Protein AF-A0A353E5E2-F1 (afdb_monomer_lite)

Foldseek 3Di:
DPQVVVVCLVPDVQSKDKDKDLLQAALLNVCVRCLCVQDDPDPDVDWAKEKEWQAADDDLVVLQSVLVCCVVRSHLAYQYEYQDDCVVSCVVRVVVVVLRYQYFHDNPRDQQLTWMWIDTAFWIKIKGGHNHPHRDSHMIMIMIHIGRGQVVQDDPPPPSRPVLVSCVVSLVRSLVVCVVVVPDRPDPVVVCSVVSNGHNHPPDPPDDPDPDPPPCPDPDD

pLDDT: mean 84.16, std 17.42, range [35.03, 98.25]

Secondary structure (DSSP, 8-state):
---HHHHHHHHSGGGEEEEEE-S---HHHHHHHHGGGT--TTT-TT---EEEEEES---HHHHHHHHHHHHTTS-SEEEEEESS--HHHHHHHSGGGGGGEEEEE-TT--TTT-EEEEE-SS-EEEEES---SS---S-EEEEEEEES-GGGG--SSTT--HHHHHHHHHHHHHHHHHHHTT-----HHHHHHHTT-PSSPPP------------------

Radius of gyration: 17.49 Å; chains: 1; bounding box: 42×51×44 Å

Sequence (221 aa):
MDRKLPKAVGEAPRRTLTFYTHGDVTMEKFFRAIGFLVDDAPNHKKTYTVMVLAMPQILPETAVFLQQCFEREWITHLVLTTSKNAESLMDIHLAEYKDRLLYARSQDVSNVASHMVLYKKDKALILSGPMLEKMSGKTSAYSLQFLPNQANWLNALTWGNPVKNVCFPDVLNQRQQVIKDKREVKDRLLSRFLKASFPPYDDDKEQPLSHGDHHDFGQMG

Structure (mmCIF, N/CA/C/O backbone):
data_AF-A0A353E5E2-F1
#
_entry.id   AF-A0A353E5E2-F1
#
loop_
_atom_site.group_PDB
_atom_site.id
_atom_site.type_symbol
_atom_site.label_atom_id
_atom_site.label_alt_id
_atom_site.label_comp_id
_atom_site.label_asym_id
_atom_site.label_entity_id
_atom_site.label_seq_id
_atom_site.pdbx_PDB_ins_code
_atom_site.Cartn_x
_atom_site.Cartn_y
_atom_site.Cartn_z
_atom_site.occupancy
_atom_site.B_iso_or_equiv
_atom_site.auth_seq_id
_atom_site.auth_comp_id
_atom_site.auth_asym_id
_atom_site.auth_atom_id
_atom_site.pdbx_PDB_model_num
ATOM 1 N N . MET A 1 1 ? 5.784 12.892 -15.694 1.00 52.53 1 MET A N 1
ATOM 2 C CA . MET A 1 1 ? 6.299 11.769 -14.880 1.00 52.53 1 MET A CA 1
ATOM 3 C C . MET A 1 1 ? 7.599 11.283 -15.481 1.00 52.53 1 MET A C 1
ATOM 5 O O . MET A 1 1 ? 7.645 11.101 -16.694 1.00 52.53 1 MET A O 1
ATOM 9 N N . ASP A 1 2 ? 8.627 11.093 -14.656 1.00 64.06 2 ASP A N 1
ATOM 10 C CA . ASP A 1 2 ? 9.854 10.415 -15.073 1.00 64.06 2 ASP A CA 1
ATOM 11 C C . ASP A 1 2 ? 9.524 8.950 -15.410 1.00 64.06 2 ASP A C 1
ATOM 13 O O . ASP A 1 2 ? 9.019 8.208 -14.569 1.00 64.06 2 ASP A O 1
ATOM 17 N N . ARG A 1 3 ? 9.743 8.551 -16.667 1.00 75.50 3 ARG A N 1
ATOM 18 C CA . ARG A 1 3 ? 9.436 7.199 -17.163 1.00 75.50 3 ARG A CA 1
ATOM 19 C C . ARG A 1 3 ? 10.597 6.219 -16.980 1.00 75.50 3 ARG A C 1
ATOM 21 O O . ARG A 1 3 ? 10.454 5.057 -17.357 1.00 75.50 3 ARG A O 1
ATOM 28 N N . LYS A 1 4 ? 11.730 6.652 -16.413 1.00 84.81 4 LYS A N 1
ATOM 29 C CA . LYS A 1 4 ? 12.927 5.811 -16.255 1.00 84.81 4 LYS A CA 1
ATOM 30 C C . LYS A 1 4 ? 12.672 4.592 -15.375 1.00 84.81 4 LYS A C 1
ATOM 32 O O . LYS A 1 4 ? 13.024 3.494 -15.784 1.00 84.81 4 LYS A O 1
ATOM 37 N N . LEU A 1 5 ? 12.032 4.763 -14.215 1.00 84.50 5 LEU A N 1
ATOM 38 C CA . LEU A 1 5 ? 11.785 3.651 -13.289 1.00 84.50 5 LEU A CA 1
ATOM 39 C C . LEU A 1 5 ? 10.805 2.610 -13.872 1.00 84.50 5 LEU A C 1
ATOM 41 O O . LEU A 1 5 ? 11.174 1.439 -13.917 1.00 84.50 5 LEU A O 1
ATOM 45 N N . PRO A 1 6 ? 9.628 2.988 -14.414 1.00 83.88 6 PRO A N 1
ATOM 46 C CA . PRO A 1 6 ? 8.753 2.041 -15.112 1.00 83.88 6 PRO A CA 1
ATOM 47 C C . PRO A 1 6 ? 9.436 1.305 -16.261 1.00 83.88 6 PRO A C 1
ATOM 49 O O . PRO A 1 6 ? 9.268 0.096 -16.410 1.00 83.88 6 PRO A O 1
ATOM 52 N N . LYS A 1 7 ? 10.231 2.028 -17.060 1.00 86.88 7 LYS A N 1
ATOM 53 C CA . LYS A 1 7 ? 10.982 1.440 -18.169 1.00 86.88 7 LYS A CA 1
ATOM 54 C C . LYS A 1 7 ? 12.011 0.428 -17.661 1.00 86.88 7 LYS A C 1
ATOM 56 O O . LYS A 1 7 ? 12.026 -0.698 -18.144 1.00 86.88 7 LYS A O 1
ATOM 61 N N . ALA A 1 8 ? 12.790 0.787 -16.641 1.00 86.50 8 ALA A N 1
ATOM 62 C CA . ALA A 1 8 ? 13.792 -0.090 -16.041 1.00 86.50 8 ALA A CA 1
ATOM 63 C C . ALA A 1 8 ? 13.172 -1.372 -15.465 1.00 86.50 8 ALA A C 1
ATOM 65 O O . ALA A 1 8 ? 13.690 -2.457 -15.697 1.00 86.50 8 ALA A O 1
ATOM 66 N N . VAL A 1 9 ? 12.031 -1.275 -14.776 1.00 85.75 9 VAL A N 1
ATOM 67 C CA . VAL A 1 9 ? 11.291 -2.452 -14.276 1.00 85.75 9 VAL A CA 1
ATOM 68 C C . VAL A 1 9 ? 10.772 -3.306 -15.428 1.00 85.75 9 VAL A C 1
ATOM 70 O O . VAL A 1 9 ? 10.792 -4.535 -15.361 1.00 85.75 9 VAL A O 1
ATOM 73 N N . GLY A 1 10 ? 10.309 -2.659 -16.499 1.00 82.50 10 GLY A N 1
ATOM 74 C CA . GLY A 1 10 ? 9.845 -3.337 -17.698 1.00 82.50 10 GLY A CA 1
ATOM 75 C C . GLY A 1 10 ? 10.951 -4.109 -18.426 1.00 82.50 10 GLY A C 1
ATOM 76 O O . GLY A 1 10 ? 10.707 -5.188 -18.957 1.00 82.50 10 GLY A O 1
ATOM 77 N N . GLU A 1 11 ? 12.165 -3.578 -18.432 1.00 87.00 11 GLU A N 1
ATOM 78 C CA . GLU A 1 11 ? 13.322 -4.172 -19.109 1.00 87.00 11 GLU A CA 1
ATOM 79 C C . GLU A 1 11 ? 14.103 -5.142 -18.207 1.00 87.00 11 GLU A C 1
ATOM 81 O O . GLU A 1 11 ? 14.883 -5.955 -18.702 1.00 87.00 11 GLU A O 1
ATOM 86 N N . ALA A 1 12 ? 13.878 -5.100 -16.891 1.00 85.94 12 ALA A N 1
ATOM 87 C CA . ALA A 1 12 ? 14.590 -5.936 -15.937 1.00 85.94 12 ALA A CA 1
ATOM 88 C C . ALA A 1 12 ? 14.280 -7.438 -16.122 1.00 85.94 12 ALA A C 1
ATOM 90 O O . ALA A 1 12 ? 13.112 -7.828 -16.284 1.00 85.94 12 ALA A O 1
ATOM 91 N N . PRO A 1 13 ? 15.296 -8.318 -16.015 1.00 81.44 13 PRO A N 1
ATOM 92 C CA . PRO A 1 13 ? 15.088 -9.760 -15.973 1.00 81.44 13 PRO A CA 1
ATOM 93 C C . PRO A 1 13 ? 14.081 -10.141 -14.887 1.00 81.44 13 PRO A C 1
ATOM 95 O O . PRO A 1 13 ? 14.141 -9.648 -13.762 1.00 81.44 13 PRO A O 1
ATOM 98 N N . ARG A 1 14 ? 13.131 -11.019 -15.230 1.00 81.06 14 ARG A N 1
ATOM 99 C CA . ARG A 1 14 ? 12.033 -11.443 -14.336 1.00 81.06 14 ARG A CA 1
ATOM 100 C C . ARG A 1 14 ? 11.166 -10.291 -13.795 1.00 81.06 14 ARG A C 1
ATOM 102 O O . ARG A 1 14 ? 10.381 -10.529 -12.884 1.00 81.06 14 ARG A O 1
ATOM 109 N N . ARG A 1 15 ? 11.269 -9.082 -14.369 1.00 87.31 15 ARG A N 1
ATOM 110 C CA . ARG A 1 15 ? 10.573 -7.862 -13.919 1.00 87.31 15 ARG A CA 1
ATOM 111 C C . ARG A 1 15 ? 10.874 -7.504 -12.455 1.00 87.31 15 ARG A C 1
ATOM 113 O O . ARG A 1 15 ? 10.026 -6.941 -11.762 1.00 87.31 15 ARG A O 1
ATOM 120 N N . THR A 1 16 ? 12.088 -7.823 -12.001 1.00 89.94 16 THR A N 1
ATOM 121 C CA . THR A 1 16 ? 12.590 -7.502 -10.660 1.00 89.94 16 THR A CA 1
ATOM 122 C C . THR A 1 16 ? 13.789 -6.569 -10.766 1.00 89.94 16 THR A C 1
ATOM 124 O O . THR A 1 16 ? 14.746 -6.863 -11.476 1.00 89.94 16 THR A O 1
ATOM 127 N N . LEU A 1 17 ? 13.758 -5.461 -10.032 1.00 93.81 17 LEU A N 1
ATOM 128 C CA . LEU A 1 17 ? 14.786 -4.431 -10.032 1.00 93.81 17 LEU A CA 1
ATOM 129 C C . LEU A 1 17 ? 15.190 -4.097 -8.594 1.00 93.81 17 LEU A C 1
ATOM 131 O O . LEU A 1 17 ? 14.358 -3.670 -7.797 1.00 93.81 17 LEU A O 1
ATOM 135 N N . THR A 1 18 ? 16.477 -4.220 -8.285 1.00 93.94 18 THR A N 1
ATOM 136 C CA . THR A 1 18 ? 17.067 -3.649 -7.067 1.00 93.94 18 THR A CA 1
ATOM 137 C C . THR A 1 18 ? 17.821 -2.385 -7.446 1.00 93.94 18 THR A C 1
ATOM 139 O O . THR A 1 18 ? 18.611 -2.396 -8.390 1.00 93.94 18 THR A O 1
ATOM 142 N N . PHE A 1 19 ? 17.568 -1.290 -6.739 1.00 92.94 19 PHE A N 1
ATOM 143 C CA . PHE A 1 19 ? 18.161 0.008 -7.042 1.00 92.94 19 PHE A CA 1
ATOM 144 C C . PHE A 1 19 ? 18.354 0.841 -5.776 1.00 92.94 19 PHE A C 1
ATOM 146 O O . PHE A 1 19 ? 17.789 0.556 -4.720 1.00 92.94 19 PHE A O 1
ATOM 153 N N . TYR A 1 20 ? 19.165 1.887 -5.899 1.00 93.19 20 TYR A N 1
ATOM 154 C CA . TYR A 1 20 ? 19.471 2.812 -4.817 1.00 93.19 20 TYR A CA 1
ATOM 155 C C . TYR A 1 20 ? 18.998 4.212 -5.188 1.00 93.19 20 TYR A C 1
ATOM 157 O O . TYR A 1 20 ? 19.081 4.616 -6.348 1.00 93.19 20 TYR A O 1
ATOM 165 N N . THR A 1 21 ? 18.524 4.958 -4.197 1.00 90.56 21 THR A N 1
ATOM 166 C CA . THR A 1 21 ? 18.250 6.395 -4.321 1.00 90.56 21 THR A CA 1
ATOM 167 C C . THR A 1 21 ? 19.037 7.151 -3.263 1.00 90.56 21 THR A C 1
ATOM 169 O O . THR A 1 21 ? 19.457 6.560 -2.265 1.00 90.56 21 THR A O 1
ATOM 172 N N . HIS A 1 22 ? 19.204 8.462 -3.425 1.00 89.19 22 HIS A N 1
ATOM 173 C CA . HIS A 1 22 ? 19.836 9.312 -2.411 1.00 89.19 22 HIS A CA 1
ATOM 174 C C . HIS A 1 22 ? 18.838 9.743 -1.321 1.00 89.19 22 HIS A C 1
ATOM 176 O O . HIS A 1 22 ? 18.991 10.794 -0.704 1.00 89.19 22 HIS A O 1
ATOM 182 N N . GLY A 1 23 ? 17.785 8.949 -1.089 1.00 82.12 23 GLY A N 1
ATOM 183 C CA . GLY A 1 23 ? 16.733 9.282 -0.129 1.00 82.12 23 GLY A CA 1
ATOM 184 C C . GLY A 1 23 ? 15.888 10.480 -0.569 1.00 82.12 23 GLY A C 1
ATOM 185 O O . GLY A 1 23 ? 15.309 11.162 0.267 1.00 82.12 23 GLY A O 1
ATOM 186 N N . ASP A 1 24 ? 15.846 10.757 -1.869 1.00 83.12 24 ASP A N 1
ATOM 187 C CA . ASP A 1 24 ? 15.179 11.885 -2.534 1.00 83.12 24 ASP A CA 1
ATOM 188 C C . ASP A 1 24 ? 13.791 11.524 -3.111 1.00 83.12 24 ASP A C 1
ATOM 190 O O . ASP A 1 24 ? 13.064 12.367 -3.666 1.00 83.12 24 ASP A O 1
ATOM 194 N N . VAL A 1 25 ? 13.402 10.258 -2.948 1.00 86.88 25 VAL A N 1
ATOM 195 C CA . VAL A 1 25 ? 12.133 9.696 -3.412 1.00 86.88 25 VAL A CA 1
ATOM 196 C C . VAL A 1 25 ? 11.263 9.342 -2.211 1.00 86.88 25 VAL A C 1
ATOM 198 O O . VAL A 1 25 ? 11.673 8.579 -1.341 1.00 86.88 25 VAL A O 1
ATOM 201 N N . THR A 1 26 ? 10.066 9.923 -2.169 1.00 92.19 26 THR A N 1
ATOM 202 C CA . THR A 1 26 ? 9.048 9.656 -1.149 1.00 92.19 26 THR A CA 1
ATOM 203 C C . THR A 1 26 ? 8.133 8.510 -1.583 1.00 92.19 26 THR A C 1
ATOM 205 O O . THR A 1 26 ? 8.080 8.169 -2.769 1.00 92.19 26 THR A O 1
ATOM 208 N N . MET A 1 27 ? 7.368 7.952 -0.644 1.00 94.19 27 MET A N 1
ATOM 209 C CA . MET A 1 27 ? 6.335 6.946 -0.916 1.00 94.19 27 MET A CA 1
ATOM 210 C C . MET A 1 27 ? 5.371 7.424 -2.012 1.00 94.19 27 MET A C 1
ATOM 212 O O . MET A 1 27 ? 5.167 6.723 -3.001 1.00 94.19 27 MET A O 1
ATOM 216 N N . GLU A 1 28 ? 4.878 8.662 -1.909 1.00 94.56 28 GLU A N 1
ATOM 217 C CA . GLU A 1 28 ? 4.014 9.267 -2.929 1.00 94.56 28 GLU A CA 1
ATOM 218 C C . GLU A 1 28 ? 4.686 9.301 -4.310 1.00 94.56 28 GLU A C 1
ATOM 220 O O . GLU A 1 28 ? 4.074 8.925 -5.312 1.00 94.56 28 GLU A O 1
ATOM 225 N N . LYS A 1 29 ? 5.951 9.738 -4.392 1.00 92.62 29 LYS A N 1
ATOM 226 C CA . LYS A 1 29 ? 6.674 9.781 -5.671 1.00 92.62 29 LYS A CA 1
ATOM 227 C C . LYS A 1 29 ? 6.812 8.389 -6.279 1.00 92.62 29 LYS A C 1
ATOM 229 O O . LYS A 1 29 ? 6.662 8.260 -7.494 1.00 92.62 29 LYS A O 1
ATOM 234 N N . PHE A 1 30 ? 7.067 7.366 -5.462 1.00 93.25 30 PHE A N 1
ATOM 235 C CA . PHE A 1 30 ? 7.086 5.985 -5.934 1.00 93.25 30 PHE A CA 1
ATOM 236 C C . PHE A 1 30 ? 5.726 5.561 -6.463 1.00 93.25 30 PHE A C 1
ATOM 238 O O . PHE A 1 30 ? 5.656 5.136 -7.613 1.00 93.25 30 PHE A O 1
ATOM 245 N N . PHE A 1 31 ? 4.656 5.739 -5.685 1.00 94.12 31 PHE A N 1
ATOM 246 C CA . PHE A 1 31 ? 3.302 5.402 -6.124 1.00 94.12 31 PHE A CA 1
ATOM 247 C C . PHE A 1 31 ? 2.973 6.078 -7.453 1.00 94.12 31 PHE A C 1
ATOM 249 O O . PHE A 1 31 ? 2.562 5.422 -8.403 1.00 94.12 31 PHE A O 1
ATOM 256 N N . ARG A 1 32 ? 3.222 7.383 -7.569 1.00 92.12 32 ARG A N 1
ATOM 257 C CA . ARG A 1 32 ? 3.001 8.126 -8.814 1.00 92.12 32 ARG A CA 1
ATOM 258 C C . ARG A 1 32 ? 3.836 7.559 -9.963 1.00 92.12 32 ARG A C 1
ATOM 260 O O . ARG A 1 32 ? 3.337 7.448 -11.074 1.00 92.12 32 ARG A O 1
ATOM 267 N N . ALA A 1 33 ? 5.086 7.181 -9.715 1.00 90.88 33 ALA A N 1
ATOM 268 C CA . ALA A 1 33 ? 5.955 6.645 -10.752 1.00 90.88 33 ALA A CA 1
ATOM 269 C C . ALA A 1 33 ? 5.528 5.259 -11.250 1.00 90.88 33 ALA A C 1
ATOM 271 O O . ALA A 1 33 ? 5.719 5.001 -12.429 1.00 90.88 33 ALA A O 1
ATOM 272 N N . ILE A 1 34 ? 4.991 4.375 -10.400 1.00 89.06 34 ILE A N 1
ATOM 273 C CA . ILE A 1 34 ? 4.806 2.950 -10.752 1.00 89.06 34 ILE A CA 1
ATOM 274 C C . ILE A 1 34 ? 3.386 2.410 -10.561 1.00 89.06 34 ILE A C 1
ATOM 276 O O . ILE A 1 34 ? 3.092 1.321 -11.044 1.00 89.06 34 ILE A O 1
ATOM 280 N N . GLY A 1 35 ? 2.493 3.142 -9.896 1.00 87.00 35 GLY A N 1
ATOM 281 C CA . GLY A 1 35 ? 1.139 2.686 -9.570 1.00 87.00 35 GLY A CA 1
ATOM 282 C C . GLY A 1 35 ? 0.316 2.341 -10.809 1.00 87.00 35 GLY A C 1
ATOM 283 O O . GLY A 1 35 ? -0.376 1.326 -10.830 1.00 87.00 35 GLY A O 1
ATOM 284 N N . PHE A 1 36 ? 0.502 3.098 -11.894 1.00 86.88 36 PHE A N 1
ATOM 285 C CA . PHE A 1 36 ? -0.171 2.847 -13.170 1.00 86.88 36 PHE A CA 1
ATOM 286 C C . PHE A 1 36 ? 0.221 1.512 -13.829 1.00 86.88 36 PHE A C 1
ATOM 288 O O . PHE A 1 36 ? -0.456 1.079 -14.750 1.00 86.88 36 PHE A O 1
ATOM 295 N N . LEU A 1 37 ? 1.302 0.846 -13.396 1.00 86.62 37 LEU A N 1
ATOM 296 C CA . LEU A 1 37 ? 1.674 -0.475 -13.923 1.00 86.62 37 LEU A CA 1
ATOM 297 C C . LEU A 1 37 ? 0.691 -1.573 -13.491 1.00 86.62 37 LEU A C 1
ATOM 299 O O . LEU A 1 37 ? 0.614 -2.618 -14.138 1.00 86.62 37 LEU A O 1
ATOM 303 N N . VAL A 1 38 ? -0.035 -1.349 -12.392 1.00 85.31 38 VAL A N 1
ATOM 304 C CA . VAL A 1 38 ? -1.083 -2.254 -11.895 1.00 85.31 38 VAL A CA 1
ATOM 305 C C . VAL A 1 38 ? -2.466 -1.825 -12.397 1.00 85.31 38 VAL A C 1
ATOM 307 O O . VAL A 1 38 ? -3.383 -2.646 -12.430 1.00 85.31 38 VAL A O 1
ATOM 310 N N . ASP A 1 39 ? -2.609 -0.581 -12.849 1.00 76.94 39 ASP A N 1
ATOM 311 C CA . ASP A 1 39 ? -3.844 -0.053 -13.418 1.00 76.94 39 ASP A CA 1
ATOM 312 C C . ASP A 1 39 ? -4.031 -0.514 -14.874 1.00 76.94 39 ASP A C 1
ATOM 314 O O . ASP A 1 39 ? -3.128 -0.400 -15.704 1.00 76.94 39 ASP A O 1
ATOM 318 N N . ASP A 1 40 ? -5.218 -1.035 -15.182 1.00 64.94 40 ASP A N 1
ATOM 319 C CA . ASP A 1 40 ? -5.635 -1.285 -16.560 1.00 64.94 40 ASP A CA 1
ATOM 320 C C . ASP A 1 40 ? -6.686 -0.231 -16.905 1.00 64.94 40 ASP A C 1
ATOM 322 O O . ASP A 1 40 ? -7.864 -0.384 -16.583 1.00 64.94 40 ASP A O 1
ATOM 326 N N . ALA A 1 41 ? -6.277 0.845 -17.573 1.00 50.38 41 ALA A N 1
ATOM 327 C CA . ALA A 1 41 ? -7.216 1.831 -18.096 1.00 50.38 41 ALA A CA 1
ATOM 328 C C . ALA A 1 41 ? -8.340 1.165 -18.941 1.00 50.38 41 ALA A C 1
ATOM 330 O O . ALA A 1 41 ? -8.170 0.092 -19.528 1.00 50.38 41 ALA A O 1
ATOM 331 N N . PRO A 1 42 ? -9.451 1.875 -19.177 1.00 42.16 42 PRO A N 1
ATOM 332 C CA . PRO A 1 42 ? -10.771 1.738 -18.551 1.00 42.16 42 PRO A CA 1
ATOM 333 C C . PRO A 1 42 ? -11.615 0.516 -19.001 1.00 42.16 42 PRO A C 1
ATOM 335 O O . PRO A 1 42 ? -12.839 0.520 -18.854 1.00 42.16 42 PRO A O 1
ATOM 338 N N . ASN A 1 43 ? -11.014 -0.533 -19.575 1.00 44.31 43 ASN A N 1
ATOM 339 C CA . ASN A 1 43 ? -11.771 -1.649 -20.168 1.00 44.31 43 ASN A CA 1
ATOM 340 C C . ASN A 1 43 ? -12.252 -2.721 -19.173 1.00 44.31 43 ASN A C 1
ATOM 342 O O . ASN A 1 43 ? -13.042 -3.588 -19.550 1.00 44.31 43 ASN A O 1
ATOM 346 N N . HIS A 1 44 ? -11.877 -2.635 -17.896 1.00 46.47 44 HIS A N 1
ATOM 347 C CA . HIS A 1 44 ? -12.435 -3.485 -16.845 1.00 46.47 44 HIS A CA 1
ATOM 348 C C . HIS A 1 44 ? -13.113 -2.633 -15.772 1.00 46.47 44 HIS A C 1
ATOM 350 O O . HIS A 1 44 ? -12.529 -2.298 -14.752 1.00 46.47 44 HIS A O 1
ATOM 356 N N . LYS A 1 45 ? -14.402 -2.333 -15.972 1.00 44.66 45 LYS A N 1
ATOM 357 C CA . LYS A 1 45 ? -15.281 -1.593 -15.038 1.00 44.66 45 LYS A CA 1
ATOM 358 C C . LYS A 1 45 ? -15.435 -2.200 -13.621 1.00 44.66 45 LYS A C 1
ATOM 360 O O . LYS A 1 45 ? -16.335 -1.796 -12.895 1.00 44.66 45 LYS A O 1
ATOM 365 N N . LYS A 1 46 ? -14.629 -3.190 -13.218 1.00 54.12 46 LYS A N 1
ATOM 366 C CA . LYS A 1 46 ? -14.729 -3.891 -11.922 1.00 54.12 46 LYS A CA 1
ATOM 367 C C . LYS A 1 46 ? -13.387 -4.437 -11.410 1.00 54.12 46 LYS A C 1
ATOM 369 O O . LYS A 1 46 ? -13.355 -5.507 -10.805 1.00 54.12 46 LYS A O 1
ATOM 374 N N . THR A 1 47 ? -12.266 -3.772 -11.667 1.00 67.44 47 THR A N 1
ATOM 375 C CA . THR A 1 47 ? -10.985 -4.181 -11.067 1.00 67.44 47 THR A CA 1
ATOM 376 C C . THR A 1 47 ? -10.740 -3.416 -9.777 1.00 67.44 47 THR A C 1
ATOM 378 O O . THR A 1 47 ? -10.587 -2.202 -9.784 1.00 67.44 47 THR A O 1
ATOM 381 N N . TYR A 1 48 ? -10.724 -4.139 -8.659 1.00 79.50 48 TYR A N 1
ATOM 382 C CA . TYR A 1 48 ? -10.262 -3.609 -7.383 1.00 79.50 48 TYR A CA 1
ATOM 383 C C . TYR A 1 48 ? -8.732 -3.552 -7.383 1.00 79.50 48 TYR A C 1
ATOM 385 O O . TYR A 1 48 ? -8.066 -4.467 -7.871 1.00 79.50 48 TYR A O 1
ATOM 393 N N . THR A 1 49 ? -8.194 -2.504 -6.774 1.00 91.31 49 THR A N 1
ATOM 394 C CA . THR A 1 49 ? -6.770 -2.384 -6.454 1.00 91.31 49 THR A CA 1
ATOM 395 C C . THR A 1 49 ? -6.650 -2.235 -4.947 1.00 91.31 49 THR A C 1
ATOM 397 O O . THR A 1 49 ? -7.219 -1.302 -4.371 1.00 91.31 49 THR A O 1
ATOM 400 N N . VAL A 1 50 ? -5.961 -3.171 -4.298 1.00 95.12 50 VAL A N 1
ATOM 401 C CA . VAL A 1 50 ? -5.653 -3.098 -2.867 1.00 95.12 50 VAL A CA 1
ATOM 402 C C . VAL A 1 50 ? -4.237 -2.573 -2.706 1.00 95.12 50 VAL A C 1
ATOM 404 O O . VAL A 1 50 ? -3.304 -3.097 -3.317 1.00 95.12 50 VAL A O 1
ATOM 407 N N . MET A 1 51 ? -4.086 -1.560 -1.862 1.00 97.50 51 MET A N 1
ATOM 408 C CA . MET A 1 51 ? -2.793 -1.067 -1.418 1.00 97.50 51 MET A CA 1
ATOM 409 C C . MET A 1 51 ? -2.516 -1.567 -0.005 1.00 97.50 51 MET A C 1
ATOM 411 O O . MET A 1 51 ? -3.318 -1.356 0.898 1.00 97.50 51 MET A O 1
ATOM 415 N N . VAL A 1 52 ? -1.375 -2.219 0.185 1.00 98.00 52 VAL A N 1
ATOM 416 C CA . VAL A 1 52 ? -0.820 -2.552 1.499 1.00 98.00 52 VAL A CA 1
ATOM 417 C C . VAL A 1 52 ? 0.393 -1.668 1.702 1.00 98.00 52 VAL A C 1
ATOM 419 O O . VAL A 1 52 ? 1.311 -1.679 0.881 1.00 98.00 52 VAL A O 1
ATOM 422 N N . LEU A 1 53 ? 0.379 -0.871 2.759 1.00 97.81 53 LEU A N 1
ATOM 423 C CA . LEU A 1 53 ? 1.425 0.089 3.063 1.00 97.81 53 LEU A CA 1
ATOM 424 C C . LEU A 1 53 ? 1.898 -0.111 4.500 1.00 97.81 53 LEU A C 1
ATOM 426 O O . LEU A 1 53 ? 1.143 0.094 5.449 1.00 97.81 53 LEU A O 1
ATOM 430 N N . ALA A 1 54 ? 3.174 -0.453 4.644 1.00 97.31 54 ALA A N 1
ATOM 431 C CA . ALA A 1 54 ? 3.876 -0.454 5.916 1.00 97.31 54 ALA A CA 1
ATOM 432 C C . ALA A 1 54 ? 4.892 0.689 5.911 1.00 97.31 54 ALA A C 1
ATOM 434 O O . ALA A 1 54 ? 5.833 0.690 5.110 1.00 97.31 54 ALA A O 1
ATOM 435 N N . MET A 1 55 ? 4.709 1.672 6.793 1.00 95.19 55 MET A N 1
ATOM 436 C CA . MET A 1 55 ? 5.627 2.809 6.913 1.00 95.19 55 MET A CA 1
ATOM 437 C C . MET A 1 55 ? 5.751 3.299 8.360 1.00 95.19 55 MET A C 1
ATOM 439 O O . MET A 1 55 ? 4.791 3.209 9.121 1.00 95.19 55 MET A O 1
ATOM 443 N N . PRO A 1 56 ? 6.898 3.848 8.798 1.00 92.50 56 PRO A N 1
ATOM 444 C CA . PRO A 1 56 ? 7.102 4.154 10.215 1.00 92.50 56 PRO A CA 1
ATOM 445 C C . PRO A 1 56 ? 6.161 5.246 10.738 1.00 92.50 56 PRO A C 1
ATOM 447 O O . PRO A 1 56 ? 5.705 5.186 11.883 1.00 92.50 56 PRO A O 1
ATOM 450 N N . GLN A 1 57 ? 5.871 6.243 9.905 1.00 91.31 57 GLN A N 1
ATOM 451 C CA . GLN A 1 57 ? 5.103 7.426 10.267 1.00 91.31 57 GLN A CA 1
ATOM 452 C C . GLN A 1 57 ? 4.334 7.947 9.055 1.00 91.31 57 GLN A C 1
ATOM 454 O O . GLN A 1 57 ? 4.835 7.859 7.942 1.00 91.31 57 GLN A O 1
ATOM 459 N N . ILE A 1 58 ? 3.155 8.510 9.314 1.00 93.69 58 ILE A N 1
ATOM 460 C CA . ILE A 1 58 ? 2.371 9.317 8.379 1.00 93.69 58 ILE A CA 1
ATOM 461 C C . ILE A 1 58 ? 2.268 10.729 8.958 1.00 93.69 58 ILE A C 1
ATOM 463 O O . ILE A 1 58 ? 1.984 10.889 10.148 1.00 93.69 58 ILE A O 1
ATOM 467 N N . LEU A 1 59 ? 2.479 11.739 8.125 1.00 94.25 59 LEU A N 1
ATOM 468 C CA . LEU A 1 59 ? 2.153 13.145 8.341 1.00 94.25 59 LEU A CA 1
ATOM 469 C C . LEU A 1 59 ? 0.959 13.525 7.436 1.00 94.25 59 LEU A C 1
ATOM 471 O O . LEU A 1 59 ? 0.526 12.732 6.586 1.00 94.25 59 LEU A O 1
ATOM 475 N N . PRO A 1 60 ? 0.371 14.720 7.635 1.00 95.19 60 PRO A N 1
ATOM 476 C CA . PRO A 1 60 ? -0.824 15.141 6.911 1.00 95.19 60 PRO A CA 1
ATOM 477 C C . PRO A 1 60 ? -0.690 15.072 5.389 1.00 95.19 60 PRO A C 1
ATOM 479 O O . PRO A 1 60 ? -1.647 14.705 4.715 1.00 95.19 60 PRO A O 1
ATOM 482 N N . GLU A 1 61 ? 0.487 15.362 4.831 1.00 94.44 61 GLU A N 1
ATOM 483 C CA . GLU A 1 61 ? 0.711 15.335 3.384 1.00 94.44 61 GLU A CA 1
ATOM 484 C C . GLU A 1 61 ? 0.489 13.933 2.802 1.00 94.44 61 GLU A C 1
ATOM 486 O O . GLU A 1 61 ? -0.207 13.778 1.796 1.00 94.44 61 GLU A O 1
ATOM 491 N N . THR A 1 62 ? 1.008 12.900 3.473 1.00 95.25 62 THR A N 1
ATOM 492 C CA . THR A 1 62 ? 0.780 11.509 3.066 1.00 95.25 62 THR A CA 1
ATOM 493 C C . THR A 1 62 ? -0.682 11.106 3.249 1.00 95.25 62 THR A C 1
ATOM 495 O O . THR A 1 62 ? -1.232 10.418 2.392 1.00 95.25 62 THR A O 1
ATOM 498 N N . ALA A 1 63 ? -1.341 11.546 4.325 1.00 96.19 63 ALA A N 1
ATOM 499 C CA . ALA A 1 63 ? -2.758 11.250 4.552 1.00 96.19 63 ALA A CA 1
ATOM 500 C C . ALA A 1 63 ? -3.658 11.858 3.457 1.00 96.19 63 ALA A C 1
ATOM 502 O O . ALA A 1 63 ? -4.506 11.158 2.904 1.00 96.19 63 ALA A O 1
ATOM 503 N N . VAL A 1 64 ? -3.408 13.114 3.070 1.00 96.81 64 VAL A N 1
ATOM 504 C CA . VAL A 1 64 ? -4.082 13.782 1.941 1.00 96.81 64 VAL A CA 1
ATOM 505 C C . VAL A 1 64 ? -3.813 13.048 0.630 1.00 96.81 64 VAL A C 1
ATOM 507 O O . VAL A 1 64 ? -4.716 12.867 -0.184 1.00 96.81 64 VAL A O 1
ATOM 510 N N . PHE A 1 65 ? -2.583 12.588 0.404 1.00 96.94 65 PHE A N 1
ATOM 511 C CA . PHE A 1 65 ? -2.272 11.808 -0.789 1.00 96.94 65 PHE A CA 1
ATOM 512 C C . PHE A 1 65 ? -3.035 10.472 -0.833 1.00 96.94 65 PHE A C 1
ATOM 514 O O . PHE A 1 65 ? -3.573 10.108 -1.879 1.00 96.94 65 PHE A O 1
ATOM 521 N N . LEU A 1 66 ? -3.126 9.752 0.288 1.00 97.25 66 LEU A N 1
ATOM 522 C CA . LEU A 1 66 ? -3.908 8.514 0.375 1.00 97.25 66 LEU A CA 1
ATOM 523 C C . LEU A 1 66 ? -5.399 8.777 0.125 1.00 97.25 66 LEU A C 1
ATOM 525 O O . LEU A 1 66 ? -6.031 8.009 -0.598 1.00 97.25 66 LEU A O 1
ATOM 529 N N . GLN A 1 67 ? -5.936 9.887 0.639 1.00 97.31 67 GLN A N 1
ATOM 530 C CA . GLN A 1 67 ? -7.298 10.334 0.341 1.00 97.31 67 GLN A CA 1
ATOM 531 C C . GLN A 1 67 ? -7.493 10.537 -1.170 1.00 97.31 67 GLN A C 1
ATOM 533 O O . GLN A 1 67 ? -8.413 9.966 -1.755 1.00 97.31 67 GLN A O 1
ATOM 538 N N . GLN A 1 68 ? -6.571 11.238 -1.839 1.00 96.00 68 GLN A N 1
ATOM 539 C CA . GLN A 1 68 ? -6.610 11.414 -3.298 1.00 96.00 68 GLN A CA 1
ATOM 540 C C . GLN A 1 68 ? -6.544 10.086 -4.064 1.00 96.00 68 GLN A C 1
ATOM 542 O O . GLN A 1 68 ? -7.123 9.977 -5.145 1.00 96.00 68 GLN A O 1
ATOM 547 N N . CYS A 1 69 ? -5.831 9.080 -3.543 1.00 95.06 69 CYS A N 1
ATOM 548 C CA . CYS A 1 69 ? -5.768 7.760 -4.173 1.00 95.06 69 CYS A CA 1
ATOM 549 C C . CYS A 1 69 ? -7.139 7.075 -4.191 1.00 95.06 69 CYS A C 1
ATOM 551 O O . CYS A 1 69 ? -7.454 6.406 -5.175 1.00 95.06 69 CYS A O 1
ATOM 553 N N . PHE A 1 70 ? -7.952 7.258 -3.147 1.00 94.75 70 PHE A N 1
ATOM 554 C CA . PHE A 1 70 ? -9.336 6.790 -3.132 1.00 94.75 70 PHE A CA 1
ATOM 555 C C . PHE A 1 70 ? -10.246 7.639 -4.027 1.00 94.75 70 PHE A C 1
ATOM 557 O O . PHE A 1 70 ? -10.974 7.081 -4.842 1.00 94.75 70 PHE A O 1
ATOM 564 N N . GLU A 1 71 ? -10.182 8.972 -3.921 1.00 94.12 71 GLU A N 1
ATOM 565 C CA . GLU A 1 71 ? -11.032 9.899 -4.695 1.00 94.12 71 GLU A CA 1
ATOM 566 C C . GLU A 1 71 ? -10.861 9.735 -6.210 1.00 94.12 71 GLU A C 1
ATOM 568 O O . GLU A 1 71 ? -11.797 9.926 -6.982 1.00 94.12 71 GLU A O 1
ATOM 573 N N . ARG A 1 72 ? -9.645 9.389 -6.643 1.00 90.94 72 ARG A N 1
ATOM 574 C CA . ARG A 1 72 ? -9.309 9.143 -8.051 1.00 90.94 72 ARG A CA 1
ATOM 575 C C . ARG A 1 72 ? -9.417 7.679 -8.457 1.00 90.94 72 ARG A C 1
ATOM 577 O O . ARG A 1 72 ? -9.005 7.343 -9.564 1.00 90.94 72 ARG A O 1
ATOM 584 N N . GLU A 1 73 ? -9.904 6.827 -7.557 1.00 90.00 73 GLU A N 1
ATOM 585 C CA . GLU A 1 73 ? -10.064 5.385 -7.760 1.00 90.00 73 GLU A CA 1
ATOM 586 C C . GLU A 1 73 ? -8.760 4.665 -8.156 1.00 90.00 73 GLU A C 1
ATOM 588 O O . GLU A 1 73 ? -8.781 3.580 -8.732 1.00 90.00 73 GLU A O 1
ATOM 593 N N . TRP A 1 74 ? -7.597 5.234 -7.816 1.00 91.75 74 TRP A N 1
ATOM 594 C CA . TRP A 1 74 ? -6.302 4.570 -8.011 1.00 91.75 74 TRP A CA 1
ATOM 595 C C . TRP A 1 74 ? -6.158 3.356 -7.098 1.00 91.75 74 TRP A C 1
ATOM 597 O O . TRP A 1 74 ? -5.503 2.372 -7.448 1.00 91.75 74 TRP A O 1
ATOM 607 N N . ILE A 1 75 ? -6.774 3.435 -5.918 1.00 93.88 75 ILE A N 1
ATOM 608 C CA . ILE A 1 75 ? -6.939 2.318 -4.998 1.00 93.88 75 ILE A CA 1
ATOM 609 C C . ILE A 1 75 ? -8.406 2.219 -4.593 1.00 93.88 75 ILE A C 1
ATOM 611 O O . ILE A 1 75 ? -9.134 3.205 -4.531 1.00 93.88 75 ILE A O 1
ATOM 615 N N . THR A 1 76 ? -8.825 1.002 -4.278 1.00 94.00 76 THR A N 1
ATOM 616 C CA . THR A 1 76 ? -10.172 0.714 -3.767 1.00 94.00 76 THR A CA 1
ATOM 617 C C . THR A 1 76 ? -10.169 0.368 -2.289 1.00 94.00 76 THR A C 1
ATOM 619 O O . THR A 1 76 ? -11.187 0.551 -1.634 1.00 94.00 76 THR A O 1
ATOM 622 N N . HIS A 1 77 ? -9.044 -0.147 -1.786 1.00 96.75 77 HIS A N 1
ATOM 623 C CA . HIS A 1 77 ? -8.865 -0.599 -0.412 1.00 96.75 77 HIS A CA 1
ATOM 624 C C . HIS A 1 77 ? -7.458 -0.258 0.050 1.00 96.75 77 HIS A C 1
ATOM 626 O O . HIS A 1 77 ? -6.505 -0.327 -0.736 1.00 96.75 77 HIS A O 1
ATOM 632 N N . LEU A 1 78 ? -7.337 0.040 1.337 1.00 97.94 78 LEU A N 1
ATOM 633 C CA . LEU A 1 78 ? -6.066 0.324 1.979 1.00 97.94 78 LEU A CA 1
ATOM 634 C C . LEU A 1 78 ? -5.904 -0.568 3.211 1.00 97.94 78 LEU A C 1
ATOM 636 O O . LEU A 1 78 ? -6.771 -0.633 4.079 1.00 97.94 78 LEU A O 1
ATOM 640 N N . VAL A 1 79 ? -4.769 -1.247 3.289 1.00 98.25 79 VAL A N 1
ATOM 641 C CA . VAL A 1 79 ? -4.256 -1.847 4.514 1.00 98.25 79 VAL A CA 1
ATOM 642 C C . VAL A 1 79 ? -3.042 -1.040 4.921 1.00 98.25 79 VAL A C 1
ATOM 644 O O . VAL A 1 79 ? -2.071 -0.959 4.172 1.00 98.25 79 VAL A O 1
ATOM 647 N N . LEU A 1 80 ? -3.102 -0.436 6.097 1.00 97.81 80 LEU A N 1
ATOM 648 C CA . LEU A 1 80 ? -2.077 0.465 6.578 1.00 97.81 80 LEU A CA 1
ATOM 649 C C . LEU A 1 80 ? -1.543 0.003 7.931 1.00 97.81 80 LEU A C 1
ATOM 651 O O . LEU A 1 80 ? -2.294 -0.105 8.904 1.00 97.81 80 LEU A O 1
ATOM 655 N N . THR A 1 81 ? -0.231 -0.189 8.002 1.00 97.25 81 THR A N 1
ATOM 656 C CA . THR A 1 81 ? 0.471 -0.496 9.248 1.00 97.25 81 THR A CA 1
ATOM 657 C C . THR A 1 81 ? 1.514 0.581 9.529 1.00 97.25 81 THR A C 1
ATOM 659 O O . THR A 1 81 ? 2.397 0.837 8.705 1.00 97.25 81 THR A O 1
ATOM 662 N N . THR A 1 82 ? 1.438 1.215 10.703 1.00 96.50 82 THR A N 1
ATOM 663 C CA . THR A 1 82 ? 2.394 2.257 11.112 1.00 96.50 82 THR A CA 1
ATOM 664 C C . THR A 1 82 ? 3.060 1.967 12.449 1.00 96.50 82 THR A C 1
ATOM 666 O O . THR A 1 82 ? 2.498 1.294 13.309 1.00 96.50 82 THR A O 1
ATOM 669 N N . SER A 1 83 ? 4.260 2.514 12.666 1.00 94.12 83 SER A N 1
ATOM 670 C CA . SER A 1 83 ? 4.923 2.449 13.980 1.00 94.12 83 SER A CA 1
ATOM 671 C C . SER A 1 83 ? 4.377 3.502 14.946 1.00 94.12 83 SER A C 1
ATOM 673 O O . SER A 1 83 ? 4.086 3.239 16.123 1.00 94.12 83 SER A O 1
ATOM 675 N N . LYS A 1 84 ? 4.198 4.725 14.438 1.00 93.56 84 LYS A N 1
ATOM 676 C CA . LYS A 1 84 ? 3.586 5.842 15.168 1.00 93.56 84 LYS A CA 1
ATOM 677 C C . LYS A 1 84 ? 2.067 5.818 15.029 1.00 93.56 84 LYS A C 1
ATOM 679 O O . LYS A 1 84 ? 1.550 5.329 14.029 1.00 93.56 84 LYS A O 1
ATOM 684 N N . ASN A 1 85 ? 1.359 6.337 16.035 1.00 93.81 85 ASN A N 1
ATOM 685 C CA . ASN A 1 85 ? -0.097 6.462 15.961 1.00 93.81 85 ASN A CA 1
ATOM 686 C C . ASN A 1 85 ? -0.471 7.462 14.851 1.00 93.81 85 ASN A C 1
ATOM 688 O O . ASN A 1 85 ? 0.069 8.568 14.829 1.00 93.81 85 ASN A O 1
ATOM 692 N N . ALA A 1 86 ? -1.369 7.053 13.958 1.00 94.75 86 ALA A N 1
ATOM 693 C CA . ALA A 1 86 ? -1.915 7.861 12.875 1.00 94.75 86 ALA A CA 1
ATOM 694 C C . ALA A 1 86 ? -3.457 7.926 12.896 1.00 94.75 86 ALA A C 1
ATOM 696 O O . ALA A 1 86 ? -4.034 8.471 11.961 1.00 94.75 86 ALA A O 1
ATOM 697 N N . GLU A 1 87 ? -4.124 7.414 13.939 1.00 94.69 87 GLU A N 1
ATOM 698 C CA . GLU A 1 87 ? -5.595 7.346 14.056 1.00 94.69 87 GLU A CA 1
ATOM 699 C C . GLU A 1 87 ? -6.265 8.690 13.771 1.00 94.69 87 GLU A C 1
ATOM 701 O O . GLU A 1 87 ? -7.154 8.760 12.930 1.00 94.69 87 GLU A O 1
ATOM 706 N N . SER A 1 88 ? -5.776 9.776 14.378 1.00 95.56 88 SER A N 1
ATOM 707 C CA . SER A 1 88 ? -6.341 11.112 14.162 1.00 95.56 88 SER A CA 1
ATOM 708 C C . SER A 1 88 ? -6.248 11.571 12.706 1.00 95.56 88 SER A C 1
ATOM 710 O O . SER A 1 88 ? -7.173 12.195 12.201 1.00 95.56 88 SER A O 1
ATOM 712 N N . LEU A 1 89 ? -5.160 11.243 12.003 1.00 95.19 89 LEU A N 1
ATOM 713 C CA . LEU A 1 89 ? -5.023 11.556 10.580 1.00 95.19 89 LEU A CA 1
ATOM 714 C C . LEU A 1 89 ? -5.964 10.699 9.731 1.00 95.19 89 LEU A C 1
ATOM 716 O O . LEU A 1 89 ? -6.491 11.192 8.737 1.00 95.19 89 LEU A O 1
ATOM 720 N N . MET A 1 90 ? -6.194 9.439 10.117 1.00 95.06 90 MET A N 1
ATOM 721 C CA . MET A 1 90 ? -7.152 8.564 9.434 1.00 95.06 90 MET A CA 1
ATOM 722 C C . MET A 1 90 ? -8.581 9.071 9.609 1.00 95.06 90 MET A C 1
ATOM 724 O O . MET A 1 90 ? -9.327 9.123 8.637 1.00 95.06 90 MET A O 1
ATOM 728 N N . ASP A 1 91 ? -8.943 9.509 10.812 1.00 95.19 91 ASP A N 1
ATOM 729 C CA . ASP A 1 91 ? -10.269 10.059 11.089 1.00 95.19 91 ASP A CA 1
ATOM 730 C C . ASP A 1 91 ? -10.503 11.404 10.379 1.00 95.19 91 ASP A C 1
ATOM 732 O O . ASP A 1 91 ? -11.629 11.707 9.997 1.00 95.19 91 ASP A O 1
ATOM 736 N N . ILE A 1 92 ? -9.458 12.207 10.153 1.00 96.69 92 ILE A N 1
ATOM 737 C CA . ILE A 1 92 ? -9.581 13.484 9.430 1.00 96.69 92 ILE A CA 1
ATOM 738 C C . ILE A 1 92 ? -9.654 13.274 7.911 1.00 96.69 92 ILE A C 1
ATOM 740 O O . ILE A 1 92 ? -10.485 13.892 7.252 1.00 96.69 92 ILE A O 1
ATOM 744 N N . HIS A 1 93 ? -8.782 12.435 7.345 1.00 96.56 93 HIS A N 1
ATOM 745 C CA . HIS A 1 93 ? -8.586 12.358 5.888 1.00 96.56 93 HIS A CA 1
ATOM 746 C C . HIS A 1 93 ? -9.216 11.131 5.226 1.00 96.56 93 HIS A C 1
ATOM 748 O O . HIS A 1 93 ? -9.454 11.133 4.022 1.00 96.56 93 HIS A O 1
ATOM 754 N N . LEU A 1 94 ? -9.457 10.059 5.981 1.00 96.06 94 LEU A N 1
ATOM 755 C CA . LEU A 1 94 ? -9.877 8.762 5.444 1.00 96.06 94 LEU A CA 1
ATOM 756 C C . LEU A 1 94 ? -11.155 8.215 6.096 1.00 96.06 94 LEU A C 1
ATOM 758 O O . LEU A 1 94 ? -11.505 7.055 5.873 1.00 96.06 94 LEU A O 1
ATOM 762 N N . ALA A 1 95 ? -11.886 9.038 6.858 1.00 95.06 95 ALA A N 1
ATOM 763 C CA . ALA A 1 95 ? -13.118 8.624 7.529 1.00 95.06 95 ALA A CA 1
ATOM 764 C C . ALA A 1 95 ? -14.180 8.080 6.563 1.00 95.06 95 ALA A C 1
ATOM 766 O O . ALA A 1 95 ? -14.815 7.069 6.863 1.00 95.06 95 ALA A O 1
ATOM 767 N N . GLU A 1 96 ? -14.330 8.692 5.385 1.00 95.88 96 GLU A N 1
ATOM 768 C CA . GLU A 1 96 ? -15.279 8.254 4.348 1.00 95.88 96 GLU A CA 1
ATOM 769 C C . GLU A 1 96 ? -14.941 6.874 3.757 1.00 95.88 96 GLU A C 1
ATOM 771 O O . GLU A 1 96 ? -15.795 6.218 3.165 1.00 95.88 96 GLU A O 1
ATOM 776 N N . TYR A 1 97 ? -13.702 6.412 3.943 1.00 95.44 97 TYR A N 1
ATOM 777 C CA . TYR A 1 97 ? -13.177 5.153 3.412 1.00 95.44 97 TYR A CA 1
ATOM 778 C C . TYR A 1 97 ? -12.965 4.098 4.505 1.00 95.44 97 TYR A C 1
ATOM 780 O O . TYR A 1 97 ? -12.329 3.070 4.265 1.00 95.44 97 TYR A O 1
ATOM 788 N N . LYS A 1 98 ? -13.467 4.338 5.725 1.00 93.31 98 LYS A N 1
ATOM 789 C CA . LYS A 1 98 ? -13.208 3.500 6.907 1.00 93.31 98 LYS A CA 1
ATOM 790 C C . LYS A 1 98 ? -13.646 2.044 6.729 1.00 93.31 98 LYS A C 1
ATOM 792 O O . LYS A 1 98 ? -13.018 1.141 7.280 1.00 93.31 98 LYS A O 1
ATOM 797 N N . ASP A 1 99 ? -14.698 1.799 5.957 1.00 94.75 99 ASP A N 1
ATOM 798 C CA . ASP A 1 99 ? -15.198 0.463 5.610 1.00 94.75 99 ASP A CA 1
ATOM 799 C C . ASP A 1 99 ? -14.240 -0.326 4.700 1.00 94.75 99 ASP A C 1
ATOM 801 O O . ASP A 1 99 ? -14.204 -1.554 4.766 1.00 94.75 99 ASP A O 1
ATOM 805 N N . ARG A 1 100 ? -13.411 0.384 3.929 1.00 95.75 100 ARG A N 1
ATOM 806 C CA . ARG A 1 100 ? -12.406 -0.138 2.988 1.00 95.75 100 ARG A CA 1
ATOM 807 C C . ARG A 1 100 ? -10.965 0.056 3.478 1.00 95.75 100 ARG A C 1
ATOM 809 O O . ARG A 1 100 ? -10.012 -0.144 2.720 1.00 95.75 100 ARG A O 1
ATOM 816 N N . LEU A 1 101 ? -10.808 0.397 4.759 1.00 96.81 101 LEU A N 1
ATOM 817 C CA . LEU A 1 101 ? -9.534 0.637 5.431 1.00 96.81 101 LEU A CA 1
ATOM 818 C C . LEU A 1 101 ? -9.319 -0.331 6.602 1.00 96.81 101 LEU A C 1
ATOM 820 O O . LEU A 1 101 ? -10.115 -0.386 7.548 1.00 96.81 101 LEU A O 1
ATOM 824 N N . LEU A 1 102 ? -8.184 -1.028 6.593 1.00 97.62 102 LEU A N 1
ATOM 825 C CA . LEU A 1 102 ? -7.597 -1.637 7.786 1.00 97.62 102 LEU A CA 1
ATOM 826 C C . LEU A 1 102 ? -6.427 -0.778 8.257 1.00 97.62 102 LEU A C 1
ATOM 828 O O . LEU A 1 102 ? -5.559 -0.422 7.463 1.00 97.62 102 LEU A O 1
ATOM 832 N N . TYR A 1 103 ? -6.416 -0.451 9.544 1.00 97.19 103 TYR A N 1
ATOM 833 C CA . TYR A 1 103 ? -5.340 0.289 10.182 1.00 97.19 103 TYR A CA 1
ATOM 834 C C . TYR A 1 103 ? -4.864 -0.483 11.405 1.00 97.19 103 TYR A C 1
ATOM 836 O O . TYR A 1 103 ? -5.685 -0.892 12.224 1.00 97.19 103 TYR A O 1
ATOM 844 N N . ALA A 1 104 ? -3.549 -0.633 11.540 1.00 96.75 104 ALA A N 1
ATOM 845 C CA . ALA A 1 104 ? -2.928 -1.167 12.739 1.00 96.75 104 ALA A CA 1
ATOM 846 C C . ALA A 1 104 ? -1.670 -0.378 13.084 1.00 96.75 104 ALA A C 1
ATOM 848 O O . ALA A 1 104 ? -0.901 0.048 12.218 1.00 96.75 104 ALA A O 1
ATOM 849 N N . ARG A 1 105 ? -1.428 -0.245 14.384 1.00 95.19 105 ARG A N 1
ATOM 850 C CA . ARG A 1 105 ? -0.158 0.242 14.900 1.00 95.19 105 ARG A CA 1
ATOM 851 C C . ARG A 1 105 ? 0.682 -0.945 15.352 1.00 95.19 105 ARG A C 1
ATOM 853 O O . ARG A 1 105 ? 0.241 -1.709 16.204 1.00 95.19 105 ARG A O 1
ATOM 860 N N . SER A 1 106 ? 1.907 -1.055 14.850 1.00 93.38 106 SER A N 1
ATOM 861 C CA . SER A 1 106 ? 2.848 -2.104 15.251 1.00 93.38 106 SER A CA 1
ATOM 862 C C . SER A 1 106 ? 4.265 -1.565 15.404 1.00 93.38 106 SER A C 1
ATOM 864 O O . SER A 1 106 ? 4.754 -0.802 14.571 1.00 93.38 106 SER A O 1
ATOM 866 N N . GLN A 1 107 ? 4.943 -1.971 16.479 1.00 88.50 107 GLN A N 1
ATOM 867 C CA . GLN A 1 107 ? 6.330 -1.576 16.740 1.00 88.50 107 GLN A CA 1
ATOM 868 C C . GLN A 1 107 ? 7.322 -2.237 15.772 1.00 88.50 107 GLN A C 1
ATOM 870 O O . GLN A 1 107 ? 8.431 -1.731 15.616 1.00 88.50 107 GLN A O 1
ATOM 875 N N . ASP A 1 108 ? 6.902 -3.296 15.076 1.00 84.69 108 ASP A N 1
ATOM 876 C CA . ASP A 1 108 ? 7.741 -4.056 14.145 1.00 84.69 108 ASP A CA 1
ATOM 877 C C . ASP A 1 108 ? 7.952 -3.333 12.804 1.00 84.69 108 ASP A C 1
ATOM 879 O O . ASP A 1 108 ? 8.842 -3.680 12.022 1.00 84.69 108 ASP A O 1
ATOM 883 N N . VAL A 1 109 ? 7.168 -2.283 12.531 1.00 86.62 109 VAL A N 1
ATOM 884 C CA . VAL A 1 109 ? 7.350 -1.454 11.337 1.00 86.62 109 VAL A CA 1
ATOM 885 C C . VAL A 1 109 ? 8.559 -0.538 11.520 1.00 86.62 109 VAL A C 1
ATOM 887 O O . VAL A 1 109 ? 8.564 0.386 12.335 1.00 86.62 109 VAL A O 1
ATOM 890 N N . SER A 1 110 ? 9.583 -0.763 10.701 1.00 85.31 110 SER A N 1
ATOM 891 C CA . SER A 1 110 ? 10.813 0.032 10.642 1.00 85.31 110 SER A CA 1
ATOM 892 C C . SER A 1 110 ? 11.119 0.452 9.205 1.00 85.31 110 SER A C 1
ATOM 894 O O . SER A 1 110 ? 10.501 -0.049 8.268 1.00 85.31 110 SER A O 1
ATOM 896 N N . ASN A 1 111 ? 12.119 1.316 9.000 1.00 80.75 111 ASN A N 1
ATOM 897 C CA . ASN A 1 111 ? 12.593 1.667 7.652 1.00 80.75 111 ASN A CA 1
ATOM 898 C C . ASN A 1 111 ? 13.000 0.439 6.819 1.00 80.75 111 ASN A C 1
ATOM 900 O O . ASN A 1 111 ? 12.905 0.477 5.599 1.00 80.75 111 ASN A O 1
ATOM 904 N N . VAL A 1 112 ? 13.462 -0.633 7.470 1.00 81.19 112 VAL A N 1
ATOM 905 C CA . VAL A 1 112 ? 13.920 -1.861 6.801 1.00 81.19 112 VAL A CA 1
ATOM 906 C C . VAL A 1 112 ? 12.747 -2.782 6.460 1.00 81.19 112 VAL A C 1
ATOM 908 O O . VAL A 1 112 ? 12.757 -3.417 5.413 1.00 81.19 112 VAL A O 1
ATOM 911 N N . ALA A 1 113 ? 11.725 -2.825 7.318 1.00 86.00 113 ALA A N 1
ATOM 912 C CA . ALA A 1 113 ? 10.522 -3.638 7.118 1.00 86.00 113 ALA A CA 1
ATOM 913 C C . ALA A 1 113 ? 9.414 -2.913 6.323 1.00 86.00 113 ALA A C 1
ATOM 915 O O . ALA A 1 113 ? 8.362 -3.487 6.044 1.00 86.00 113 ALA A O 1
ATOM 916 N N . SER A 1 114 ? 9.642 -1.646 5.967 1.00 94.19 114 SER A N 1
ATOM 917 C CA . SER A 1 114 ? 8.694 -0.835 5.208 1.00 94.19 114 SER A CA 1
ATOM 918 C C . SER A 1 114 ? 8.544 -1.342 3.780 1.00 94.19 114 SER A C 1
ATOM 920 O O . SER A 1 114 ? 9.503 -1.798 3.146 1.00 94.19 114 SER A O 1
ATOM 922 N N . HIS A 1 115 ? 7.327 -1.240 3.264 1.00 97.19 115 HIS A N 1
ATOM 923 C CA . HIS A 1 115 ? 7.016 -1.645 1.907 1.00 97.19 115 HIS A CA 1
ATOM 924 C C . HIS A 1 115 ? 5.684 -1.054 1.441 1.00 97.19 115 HIS A C 1
ATOM 926 O O . HIS A 1 115 ? 4.839 -0.649 2.239 1.00 97.19 115 HIS A O 1
ATOM 932 N N . MET A 1 116 ? 5.497 -1.054 0.128 1.00 97.62 116 MET A N 1
ATOM 933 C CA . MET A 1 116 ? 4.237 -0.776 -0.543 1.00 97.62 116 MET A CA 1
ATOM 934 C C . MET A 1 116 ? 3.943 -1.928 -1.500 1.00 97.62 116 MET A C 1
ATOM 936 O O . MET A 1 116 ? 4.733 -2.209 -2.403 1.00 97.62 116 MET A O 1
ATOM 940 N N . VAL A 1 117 ? 2.802 -2.583 -1.322 1.00 97.06 117 VAL A N 1
ATOM 941 C CA . VAL A 1 117 ? 2.290 -3.589 -2.252 1.00 97.06 117 VAL A CA 1
ATOM 942 C C . VAL A 1 117 ? 0.999 -3.081 -2.869 1.00 97.06 117 VAL A C 1
ATOM 944 O O . VAL A 1 117 ? 0.072 -2.706 -2.160 1.00 97.06 117 VAL A O 1
ATOM 947 N N . LEU A 1 118 ? 0.930 -3.096 -4.193 1.00 95.56 118 LEU A N 1
ATOM 948 C CA . LEU A 1 118 ? -0.294 -2.870 -4.952 1.00 95.56 118 LEU A CA 1
ATOM 949 C C . LEU A 1 118 ? -0.676 -4.190 -5.596 1.00 95.56 118 LEU A C 1
ATOM 951 O O . LEU A 1 118 ? 0.140 -4.772 -6.309 1.00 95.56 118 LEU A O 1
ATOM 955 N N . TYR A 1 119 ? -1.885 -4.683 -5.366 1.00 93.19 119 TYR A N 1
ATOM 956 C CA . TYR A 1 119 ? -2.320 -5.926 -5.991 1.00 93.19 119 TYR A CA 1
ATOM 957 C C . TYR A 1 119 ? -3.781 -5.890 -6.428 1.00 93.19 119 TYR A C 1
ATOM 959 O O . TYR A 1 119 ? -4.628 -5.222 -5.834 1.00 93.19 119 TYR A O 1
ATOM 967 N N . LYS A 1 120 ? -4.059 -6.671 -7.469 1.00 89.44 120 LYS A N 1
ATOM 968 C CA . LYS A 1 120 ? -5.386 -6.976 -8.006 1.00 89.44 120 LYS A CA 1
ATOM 969 C C . LYS A 1 120 ? -5.477 -8.468 -8.332 1.00 89.44 120 LYS A C 1
ATOM 971 O O . LYS A 1 120 ? -4.627 -9.227 -7.889 1.00 89.44 120 LYS A O 1
ATOM 976 N N . LYS A 1 121 ? -6.507 -8.907 -9.064 1.00 85.44 121 LYS A N 1
ATOM 977 C CA . LYS A 1 121 ? -6.755 -10.334 -9.357 1.00 85.44 121 LYS A CA 1
ATOM 978 C C . LYS A 1 121 ? -5.590 -11.039 -10.063 1.00 85.44 121 LYS A C 1
ATOM 980 O O . LYS A 1 121 ? -5.329 -12.205 -9.792 1.00 85.44 121 LYS A O 1
ATOM 985 N N . ASP A 1 122 ? -4.962 -10.359 -11.008 1.00 84.88 122 ASP A N 1
ATOM 986 C CA . ASP A 1 122 ? -4.013 -10.936 -11.958 1.00 84.88 122 ASP A CA 1
ATOM 987 C C . ASP A 1 122 ? -2.631 -10.277 -11.899 1.00 84.88 122 ASP A C 1
ATOM 989 O O . ASP A 1 122 ? -1.663 -10.863 -12.386 1.00 84.88 122 ASP A O 1
ATOM 993 N N . LYS A 1 123 ? -2.512 -9.092 -11.285 1.00 89.25 123 LYS A N 1
ATOM 994 C CA . LYS A 1 123 ? -1.255 -8.343 -11.200 1.00 89.25 123 LYS A CA 1
ATOM 995 C C . LYS A 1 123 ? -0.924 -7.919 -9.783 1.00 89.25 123 LYS A C 1
ATOM 997 O O . LYS A 1 123 ? -1.806 -7.595 -8.989 1.00 89.25 123 LYS A O 1
ATOM 1002 N N . ALA A 1 124 ? 0.369 -7.832 -9.508 1.00 92.69 124 ALA A N 1
ATOM 1003 C CA . ALA A 1 124 ? 0.873 -7.149 -8.331 1.00 92.69 124 ALA A CA 1
ATOM 1004 C C . ALA A 1 124 ? 2.163 -6.392 -8.610 1.00 92.69 124 ALA A C 1
ATOM 1006 O O . ALA A 1 124 ? 2.930 -6.713 -9.517 1.00 92.69 124 ALA A O 1
ATOM 1007 N N . LEU A 1 125 ? 2.405 -5.402 -7.771 1.00 94.38 125 LEU A N 1
ATOM 1008 C CA . LEU A 1 125 ? 3.643 -4.670 -7.663 1.00 94.38 125 LEU A CA 1
ATOM 1009 C C . LEU A 1 125 ? 4.049 -4.656 -6.195 1.00 94.38 125 LEU A C 1
ATOM 1011 O O . LEU A 1 125 ? 3.251 -4.300 -5.334 1.00 94.38 125 LEU A O 1
ATOM 1015 N N . ILE A 1 126 ? 5.289 -5.038 -5.923 1.00 95.62 126 ILE A N 1
ATOM 1016 C CA . ILE A 1 126 ? 5.871 -5.073 -4.584 1.00 95.62 126 ILE A CA 1
ATOM 1017 C C . ILE A 1 126 ? 7.068 -4.138 -4.588 1.00 95.62 126 ILE A C 1
ATOM 1019 O O . ILE A 1 126 ? 8.014 -4.365 -5.337 1.00 95.62 126 ILE A O 1
ATOM 1023 N N . LEU A 1 127 ? 7.037 -3.111 -3.746 1.00 96.50 127 LEU A N 1
ATOM 1024 C CA . LEU A 1 127 ? 8.163 -2.229 -3.475 1.00 96.50 127 LEU A CA 1
ATOM 1025 C C . LEU A 1 127 ? 8.577 -2.387 -2.012 1.00 96.50 127 LEU A C 1
ATOM 1027 O O . LEU A 1 127 ? 7.844 -1.980 -1.117 1.00 96.50 127 LEU A O 1
ATOM 1031 N N . SER A 1 128 ? 9.762 -2.930 -1.766 1.00 95.62 128 SER A N 1
ATOM 1032 C CA . SER A 1 128 ? 10.356 -3.050 -0.432 1.00 95.62 128 SER A CA 1
ATOM 1033 C C . SER A 1 128 ? 11.494 -2.050 -0.268 1.00 95.62 128 SER A C 1
ATOM 1035 O O . SER A 1 128 ? 12.312 -1.883 -1.174 1.00 95.62 128 SER A O 1
ATOM 1037 N N . GLY A 1 129 ? 11.552 -1.396 0.887 1.00 94.06 129 GLY A N 1
ATOM 1038 C CA . GLY A 1 129 ? 12.544 -0.374 1.211 1.00 94.06 129 GLY A CA 1
ATOM 1039 C C . GLY A 1 129 ? 11.936 0.749 2.055 1.00 94.06 129 GLY A C 1
ATOM 1040 O O . GLY A 1 129 ? 10.736 0.729 2.335 1.00 94.06 129 GLY A O 1
ATOM 1041 N N . PRO A 1 130 ? 12.730 1.754 2.459 1.00 92.56 130 PRO A N 1
ATOM 1042 C CA . PRO A 1 130 ? 12.242 2.839 3.304 1.00 92.56 130 PRO A CA 1
ATOM 1043 C C . PRO A 1 130 ? 11.073 3.596 2.654 1.00 92.56 130 PRO A C 1
ATOM 1045 O O . PRO A 1 130 ? 11.252 4.312 1.672 1.00 92.56 130 PRO A O 1
ATOM 1048 N N . MET A 1 131 ? 9.863 3.471 3.204 1.00 94.25 131 MET A N 1
ATOM 1049 C CA . MET A 1 131 ? 8.698 4.239 2.749 1.00 94.25 131 MET A CA 1
ATOM 1050 C C . MET A 1 131 ? 8.748 5.632 3.377 1.00 94.25 131 MET A C 1
ATOM 1052 O O . MET A 1 131 ? 8.139 5.901 4.411 1.00 94.25 131 MET A O 1
ATOM 1056 N N . LEU A 1 132 ? 9.569 6.497 2.779 1.00 89.62 132 LEU A N 1
ATOM 1057 C CA . LEU A 1 132 ? 9.851 7.829 3.299 1.00 89.62 132 LEU A CA 1
ATOM 1058 C C . LEU A 1 132 ? 8.732 8.808 2.965 1.00 89.62 132 LEU A C 1
ATOM 1060 O O . LEU A 1 132 ? 8.269 8.899 1.831 1.00 89.62 132 LEU A O 1
ATOM 1064 N N . GLU A 1 133 ? 8.373 9.620 3.942 1.00 87.88 133 GLU A N 1
ATOM 1065 C CA . GLU A 1 133 ? 7.458 10.735 3.741 1.00 87.88 133 GLU A CA 1
ATOM 1066 C C . GLU A 1 133 ? 8.166 12.013 3.287 1.00 87.88 133 GLU A C 1
ATOM 1068 O O . GLU A 1 133 ? 7.687 12.736 2.417 1.00 87.88 133 GLU A O 1
ATOM 1073 N N . LYS A 1 134 ? 9.343 12.275 3.857 1.00 87.94 134 LYS A N 1
ATOM 1074 C CA . LYS A 1 134 ? 10.209 13.398 3.498 1.00 87.94 134 LYS A CA 1
ATOM 1075 C C . LYS A 1 134 ? 11.527 12.871 2.966 1.00 87.94 134 LYS A C 1
ATOM 1077 O O . LYS A 1 134 ? 11.965 11.779 3.325 1.00 87.94 134 LYS A O 1
ATOM 1082 N N . MET A 1 135 ? 12.170 13.674 2.127 1.00 87.94 135 MET A N 1
ATOM 1083 C CA . MET A 1 135 ? 13.510 13.353 1.652 1.00 87.94 135 MET A CA 1
ATOM 1084 C C . MET A 1 135 ? 14.470 13.271 2.842 1.00 87.94 135 MET A C 1
ATOM 1086 O O . MET A 1 135 ? 14.449 14.135 3.717 1.00 87.94 135 MET A O 1
ATOM 1090 N N . SER A 1 136 ? 15.299 12.232 2.878 1.00 85.25 136 SER A N 1
ATOM 1091 C CA . SER A 1 136 ? 16.270 12.010 3.954 1.00 85.25 136 SER A CA 1
ATOM 1092 C C . SER A 1 136 ? 17.692 12.420 3.572 1.00 85.25 136 SER A C 1
ATOM 1094 O O . SER A 1 136 ? 18.526 12.591 4.458 1.00 85.25 136 SER A O 1
ATOM 1096 N N . GLY A 1 137 ? 17.990 12.530 2.270 1.00 82.75 137 GLY A N 1
ATOM 1097 C CA . GLY A 1 137 ? 19.349 12.746 1.756 1.00 82.75 137 GLY A CA 1
ATOM 1098 C C . GLY A 1 137 ? 20.299 11.558 1.975 1.00 82.75 137 GLY A C 1
ATOM 1099 O O . GLY A 1 137 ? 21.485 11.654 1.667 1.00 82.75 137 GLY A O 1
ATOM 1100 N N . LYS A 1 138 ? 19.804 10.442 2.531 1.00 88.50 138 LYS A N 1
ATOM 1101 C CA . LYS A 1 138 ? 20.590 9.239 2.823 1.00 88.50 138 LYS A CA 1
ATOM 1102 C C . LYS A 1 138 ? 20.361 8.184 1.755 1.00 88.50 138 LYS A C 1
ATOM 1104 O O . LYS A 1 138 ? 19.218 7.885 1.403 1.00 88.50 138 LYS A O 1
ATOM 1109 N N . THR A 1 139 ? 21.448 7.556 1.316 1.00 90.88 139 THR A N 1
ATOM 1110 C CA . THR A 1 139 ? 21.382 6.428 0.386 1.00 90.88 139 THR A CA 1
ATOM 1111 C C . THR A 1 139 ? 20.463 5.340 0.934 1.00 90.88 139 THR A C 1
ATOM 1113 O O . THR A 1 139 ? 20.647 4.868 2.054 1.00 90.88 139 THR A O 1
ATOM 1116 N N . SER A 1 140 ? 19.462 4.964 0.144 1.00 92.00 140 SER A N 1
ATOM 1117 C CA . SER A 1 140 ? 18.424 4.005 0.515 1.00 92.00 140 SER A CA 1
ATOM 1118 C C . SER A 1 140 ? 18.308 2.938 -0.567 1.00 92.00 140 SER A C 1
ATOM 1120 O O . SER A 1 140 ? 18.298 3.264 -1.754 1.00 92.00 140 SER A O 1
ATOM 1122 N N . ALA A 1 141 ? 18.244 1.675 -0.153 1.00 93.94 141 ALA A N 1
ATOM 1123 C CA . ALA A 1 141 ? 18.087 0.535 -1.048 1.00 93.94 141 ALA A CA 1
ATOM 1124 C C . ALA A 1 141 ? 16.606 0.181 -1.204 1.00 93.94 141 ALA A C 1
ATOM 1126 O O . ALA A 1 141 ? 15.867 0.155 -0.217 1.00 93.94 141 ALA A O 1
ATOM 1127 N N . TYR A 1 142 ? 16.205 -0.129 -2.434 1.00 94.75 142 TYR A N 1
ATOM 1128 C CA . TYR A 1 142 ? 14.860 -0.574 -2.770 1.00 94.75 142 TYR A CA 1
ATOM 1129 C C . TYR A 1 142 ? 14.916 -1.837 -3.617 1.00 94.75 142 TYR A C 1
ATOM 1131 O O . TYR A 1 142 ? 15.797 -1.995 -4.466 1.00 94.75 142 TYR A O 1
ATOM 1139 N N . SER A 1 143 ? 13.938 -2.711 -3.415 1.00 95.06 143 SER A N 1
ATOM 1140 C CA . SER A 1 143 ? 13.644 -3.824 -4.310 1.00 95.06 143 SER A CA 1
ATOM 1141 C C . SER A 1 143 ? 12.231 -3.661 -4.842 1.00 95.06 143 SER A C 1
ATOM 1143 O O . SER A 1 143 ? 11.295 -3.441 -4.076 1.00 95.06 143 SER A O 1
ATOM 1145 N N . LEU A 1 144 ? 12.086 -3.730 -6.158 1.00 94.75 144 LEU A N 1
ATOM 1146 C CA . LEU A 1 144 ? 10.824 -3.588 -6.858 1.00 94.75 144 LEU A CA 1
ATOM 1147 C C . LEU A 1 144 ? 10.587 -4.820 -7.720 1.00 94.75 144 LEU A C 1
ATOM 1149 O O . LEU A 1 144 ? 11.411 -5.160 -8.565 1.00 94.75 144 LEU A O 1
ATOM 1153 N N . GLN A 1 145 ? 9.450 -5.471 -7.532 1.00 93.00 145 GLN A N 1
ATOM 1154 C CA . GLN A 1 145 ? 9.033 -6.627 -8.309 1.00 93.00 145 GLN A CA 1
ATOM 1155 C C . GLN A 1 145 ? 7.660 -6.367 -8.920 1.00 93.00 145 GLN A C 1
ATOM 1157 O O . GLN A 1 145 ? 6.711 -6.032 -8.210 1.00 93.00 145 GLN A O 1
ATOM 1162 N N . PHE A 1 146 ? 7.549 -6.547 -10.234 1.00 91.94 146 PHE A N 1
ATOM 1163 C CA . PHE A 1 146 ? 6.280 -6.483 -10.947 1.00 91.94 146 PHE A CA 1
ATOM 1164 C C . PHE A 1 146 ? 5.857 -7.874 -11.427 1.00 91.94 146 PHE A C 1
ATOM 1166 O O . PHE A 1 146 ? 6.603 -8.582 -12.098 1.00 91.94 146 PHE A O 1
ATOM 1173 N N . LEU A 1 147 ? 4.634 -8.259 -11.083 1.00 89.38 147 LEU A N 1
ATOM 1174 C CA . LEU A 1 147 ? 4.052 -9.575 -11.312 1.00 89.38 147 LEU A CA 1
ATOM 1175 C C . LEU A 1 147 ? 2.839 -9.399 -12.235 1.00 89.38 147 LEU A C 1
ATOM 1177 O O . LEU A 1 147 ? 1.736 -9.229 -11.731 1.00 89.38 147 LEU A O 1
ATOM 1181 N N . PRO A 1 148 ? 3.006 -9.399 -13.571 1.00 83.94 148 PRO A N 1
ATOM 1182 C CA . PRO A 1 148 ? 1.919 -9.115 -14.519 1.00 83.94 148 PRO A CA 1
ATOM 1183 C C . PRO A 1 148 ? 0.919 -10.266 -14.707 1.00 83.94 148 PRO A C 1
ATOM 1185 O O . PRO A 1 148 ? -0.109 -10.074 -15.345 1.00 83.94 148 PRO A O 1
ATOM 1188 N N . ASN A 1 149 ? 1.249 -11.463 -14.222 1.00 81.38 149 ASN A N 1
ATOM 1189 C CA . ASN A 1 149 ? 0.348 -12.605 -14.150 1.00 81.38 149 ASN A CA 1
ATOM 1190 C C . ASN A 1 149 ? 0.686 -13.398 -12.884 1.00 81.38 149 ASN A C 1
ATOM 1192 O O . ASN A 1 149 ? 1.670 -14.140 -12.850 1.00 81.38 149 ASN A O 1
ATOM 1196 N N . GLN A 1 150 ? -0.106 -13.209 -11.832 1.00 78.75 150 GLN A N 1
ATOM 1197 C CA . GLN A 1 150 ? 0.107 -13.854 -10.535 1.00 78.75 150 GLN A CA 1
ATOM 1198 C C . GLN A 1 150 ? -0.147 -15.363 -10.557 1.00 78.75 150 GLN A C 1
ATOM 1200 O O . GLN A 1 150 ? 0.452 -16.073 -9.752 1.00 78.75 150 GLN A O 1
ATOM 1205 N N . ALA A 1 151 ? -0.964 -15.874 -11.485 1.00 73.94 151 ALA A N 1
ATOM 1206 C CA . ALA A 1 151 ? -1.226 -17.311 -11.589 1.00 73.94 151 ALA A CA 1
ATOM 1207 C C . ALA A 1 151 ? 0.056 -18.110 -11.864 1.00 73.94 151 ALA A C 1
ATOM 1209 O O . ALA A 1 151 ? 0.221 -19.212 -11.352 1.00 73.94 151 ALA A O 1
ATOM 1210 N N . ASN A 1 152 ? 1.014 -17.510 -12.576 1.00 72.25 152 ASN A N 1
ATOM 1211 C CA . ASN A 1 152 ? 2.312 -18.125 -12.862 1.00 72.25 152 ASN A CA 1
ATOM 1212 C C . ASN A 1 152 ? 3.205 -18.297 -11.617 1.00 72.25 152 ASN A C 1
ATOM 1214 O O . ASN A 1 152 ? 4.242 -18.951 -11.702 1.00 72.25 152 ASN A O 1
ATOM 1218 N N . TRP A 1 153 ? 2.834 -17.693 -10.485 1.00 69.94 153 TRP A N 1
ATOM 1219 C CA . TRP A 1 153 ? 3.594 -17.718 -9.231 1.00 69.94 153 TRP A CA 1
ATOM 1220 C C . TRP A 1 153 ? 2.927 -18.565 -8.143 1.00 69.94 153 TRP A C 1
ATOM 1222 O O . TRP A 1 153 ? 3.465 -18.686 -7.044 1.00 69.94 153 TRP A O 1
ATOM 1232 N N . LEU A 1 154 ? 1.775 -19.175 -8.433 1.00 67.12 154 LEU A N 1
ATOM 1233 C CA . LEU A 1 154 ? 1.178 -20.169 -7.553 1.00 67.12 154 LEU A CA 1
ATOM 1234 C C . LEU A 1 154 ? 1.779 -21.543 -7.847 1.00 67.12 154 LEU A C 1
ATOM 1236 O O . LEU A 1 154 ? 1.645 -22.081 -8.943 1.00 67.12 154 LEU A O 1
ATOM 1240 N N . ASN A 1 155 ? 2.406 -22.142 -6.842 1.00 61.56 155 ASN A N 1
ATOM 1241 C CA . ASN A 1 155 ? 2.690 -23.569 -6.823 1.00 61.56 155 ASN A CA 1
ATOM 1242 C C . ASN A 1 155 ? 2.133 -24.171 -5.524 1.00 61.56 155 ASN A C 1
ATOM 1244 O O . ASN A 1 155 ? 1.821 -23.454 -4.575 1.00 61.56 155 ASN A O 1
ATOM 1248 N N . ALA A 1 156 ? 1.985 -25.498 -5.479 1.00 56.09 156 ALA A N 1
ATOM 12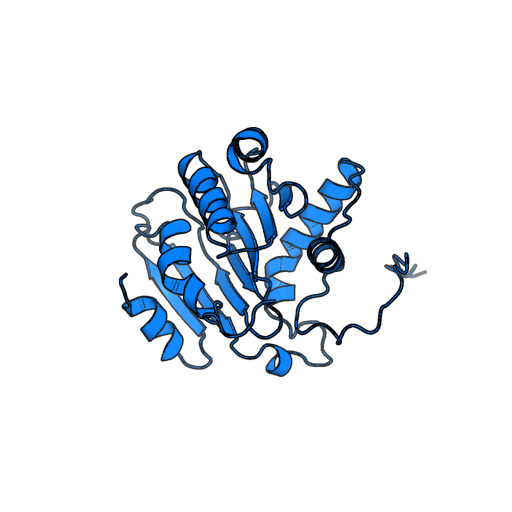49 C CA . ALA A 1 156 ? 1.466 -26.205 -4.301 1.00 56.09 156 ALA A CA 1
ATOM 1250 C C . ALA A 1 156 ? 2.341 -26.019 -3.040 1.00 56.09 156 ALA A C 1
ATOM 1252 O O . ALA A 1 156 ? 1.935 -26.378 -1.937 1.00 56.09 156 ALA A O 1
ATOM 1253 N N . LEU A 1 157 ? 3.539 -25.446 -3.191 1.00 58.53 157 LEU A N 1
ATOM 1254 C CA . LEU A 1 157 ? 4.416 -25.070 -2.095 1.00 58.53 157 LEU A CA 1
ATOM 1255 C C . LEU A 1 157 ? 3.991 -23.681 -1.599 1.00 58.53 157 LEU A C 1
ATOM 1257 O O . LEU A 1 157 ? 4.221 -22.660 -2.236 1.00 58.53 157 LEU A O 1
ATOM 1261 N N . THR A 1 158 ? 3.380 -23.635 -0.421 1.00 53.41 158 THR A N 1
ATOM 1262 C CA . THR A 1 158 ? 2.753 -22.457 0.212 1.00 53.41 158 THR A CA 1
ATOM 1263 C C . THR A 1 158 ? 3.623 -21.197 0.345 1.00 53.41 158 THR A C 1
ATOM 1265 O O . THR A 1 158 ? 3.082 -20.129 0.641 1.00 53.41 158 THR A O 1
ATOM 1268 N N . TRP A 1 159 ? 4.930 -21.299 0.096 1.00 63.19 159 TRP A N 1
ATOM 1269 C CA . TRP A 1 159 ? 5.917 -20.216 0.128 1.00 63.19 159 TRP A CA 1
ATOM 1270 C C . TRP A 1 159 ? 6.129 -19.522 -1.226 1.00 63.19 159 TRP A C 1
ATOM 1272 O O . TRP A 1 159 ? 6.84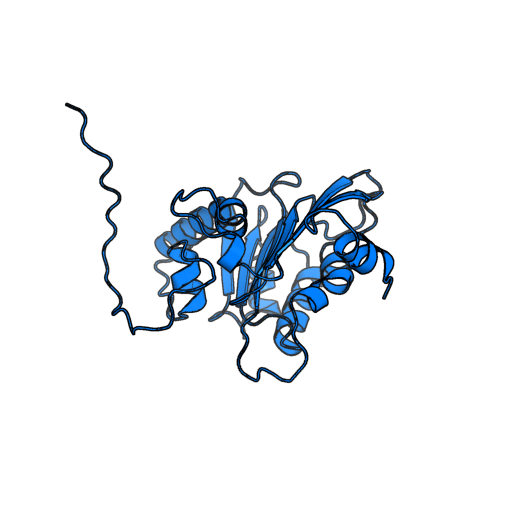1 -18.523 -1.290 1.00 63.19 159 TRP A O 1
ATOM 1282 N N . GLY A 1 160 ? 5.545 -20.029 -2.317 1.00 71.25 160 GLY A N 1
ATOM 1283 C CA . GLY A 1 160 ? 5.761 -19.493 -3.665 1.00 71.25 160 GLY A CA 1
ATOM 1284 C C . GLY A 1 160 ? 5.093 -18.142 -3.945 1.00 71.25 160 GLY A C 1
ATOM 1285 O O . GLY A 1 160 ? 5.499 -17.467 -4.885 1.00 71.25 160 GLY A O 1
ATOM 1286 N N . ASN A 1 161 ? 4.103 -17.721 -3.142 1.00 83.88 161 ASN A N 1
ATOM 1287 C CA . ASN A 1 161 ? 3.345 -16.491 -3.394 1.00 83.88 161 ASN A CA 1
ATOM 1288 C C . ASN A 1 161 ? 4.063 -15.254 -2.805 1.00 83.88 161 ASN A C 1
ATOM 1290 O O . ASN A 1 161 ? 4.026 -15.042 -1.588 1.00 83.88 161 ASN A O 1
ATOM 1294 N N . PRO A 1 162 ? 4.672 -14.392 -3.641 1.00 87.12 162 PRO A N 1
ATOM 1295 C CA . PRO A 1 162 ? 5.459 -13.255 -3.163 1.00 87.12 162 PRO A CA 1
ATOM 1296 C C . PRO A 1 162 ? 4.615 -12.197 -2.437 1.00 87.12 162 PRO A C 1
ATOM 1298 O O . PRO A 1 162 ? 5.089 -11.609 -1.469 1.00 87.12 162 PRO A O 1
ATOM 1301 N N . VAL A 1 163 ? 3.356 -11.986 -2.843 1.00 90.88 163 VAL A N 1
ATOM 1302 C CA . VAL A 1 163 ? 2.451 -11.030 -2.180 1.00 90.88 163 VAL A CA 1
ATOM 1303 C C . VAL A 1 163 ? 2.130 -11.511 -0.770 1.00 90.88 163 VAL A C 1
ATOM 1305 O O . VAL A 1 163 ? 2.254 -10.749 0.185 1.00 90.88 163 VAL A O 1
ATOM 1308 N N . LYS A 1 164 ? 1.785 -12.797 -0.631 1.00 90.25 164 LYS A N 1
ATOM 1309 C CA . LYS A 1 164 ? 1.511 -13.407 0.674 1.00 90.25 164 LYS A CA 1
ATOM 1310 C C . LYS A 1 164 ? 2.701 -13.270 1.617 1.00 90.25 164 LYS A C 1
ATOM 1312 O O . LYS A 1 164 ? 2.506 -12.918 2.774 1.00 90.25 164 LYS A O 1
ATOM 1317 N N . ASN A 1 165 ? 3.909 -13.533 1.124 1.00 89.81 165 ASN A N 1
ATOM 1318 C CA . ASN A 1 165 ? 5.119 -13.490 1.941 1.00 89.81 165 ASN A CA 1
ATOM 1319 C C . ASN A 1 165 ? 5.427 -12.075 2.442 1.00 89.81 165 ASN A C 1
ATOM 1321 O O . ASN A 1 165 ? 5.725 -11.902 3.620 1.00 89.81 165 ASN A O 1
ATOM 1325 N N . VAL A 1 166 ? 5.334 -11.067 1.568 1.00 92.75 166 VAL A N 1
ATOM 1326 C CA . VAL A 1 166 ? 5.635 -9.676 1.942 1.00 92.75 166 VAL A CA 1
ATOM 1327 C C . VAL A 1 166 ? 4.576 -9.106 2.881 1.00 92.75 166 VAL A C 1
ATOM 1329 O O . VAL A 1 166 ? 4.932 -8.452 3.853 1.00 92.75 166 VAL A O 1
ATOM 1332 N N . CYS A 1 167 ? 3.296 -9.394 2.638 1.00 94.62 167 CYS A N 1
ATOM 1333 C CA . CYS A 1 167 ? 2.194 -8.866 3.445 1.00 94.62 167 CYS A CA 1
ATOM 1334 C C . CYS A 1 167 ? 1.917 -9.668 4.726 1.00 94.62 167 CYS A C 1
ATOM 1336 O O . CYS A 1 167 ? 1.021 -9.303 5.484 1.00 94.62 167 CYS A O 1
ATOM 1338 N N . PHE A 1 168 ? 2.616 -10.780 4.978 1.00 93.19 168 PHE A N 1
ATOM 1339 C CA . PHE A 1 168 ? 2.339 -11.631 6.138 1.00 93.19 168 PHE A CA 1
ATOM 1340 C C . PHE A 1 168 ? 2.419 -10.882 7.484 1.00 93.19 168 PHE A C 1
ATOM 1342 O O . PHE A 1 168 ? 1.495 -11.044 8.286 1.00 93.19 168 PHE A O 1
AT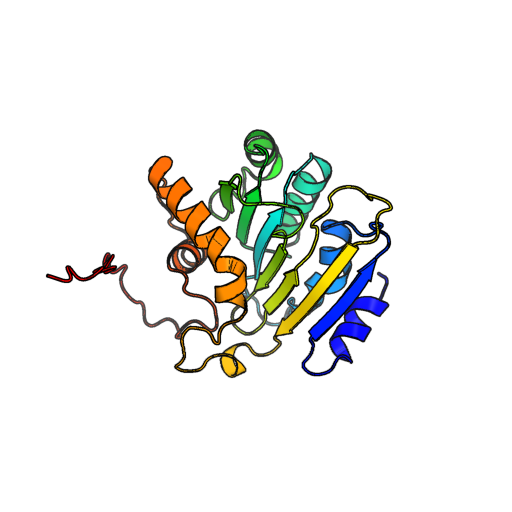OM 1349 N N . PRO A 1 169 ? 3.427 -10.020 7.739 1.00 93.56 169 PRO A N 1
ATOM 1350 C CA . PRO A 1 169 ? 3.467 -9.218 8.962 1.00 93.56 169 PRO A CA 1
ATOM 1351 C C . PRO A 1 169 ? 2.236 -8.317 9.112 1.00 93.56 169 PRO A C 1
ATOM 1353 O O . PRO A 1 169 ? 1.659 -8.235 10.195 1.00 93.56 169 PRO A O 1
ATOM 1356 N N . ASP A 1 170 ? 1.780 -7.688 8.027 1.00 96.25 170 ASP A N 1
ATOM 1357 C CA . ASP A 1 170 ? 0.571 -6.864 8.035 1.00 96.25 170 ASP A CA 1
ATOM 1358 C C . ASP A 1 170 ? -0.667 -7.699 8.342 1.00 96.25 170 ASP A C 1
ATOM 1360 O O . ASP A 1 170 ? -1.472 -7.292 9.170 1.00 96.25 170 ASP A O 1
ATOM 1364 N N . VAL A 1 171 ? -0.809 -8.902 7.776 1.00 96.56 171 VAL A N 1
ATOM 1365 C CA . VAL A 1 171 ? -1.931 -9.791 8.126 1.00 96.56 171 VAL A CA 1
ATOM 1366 C C . VAL A 1 171 ? -1.973 -10.055 9.633 1.00 96.56 171 VAL A C 1
ATOM 1368 O O . VAL A 1 171 ? -3.040 -9.948 10.240 1.00 96.56 171 VAL A O 1
ATOM 1371 N N . LEU A 1 172 ? -0.832 -10.372 10.252 1.00 95.88 172 LEU A N 1
ATOM 1372 C CA . LEU A 1 172 ? -0.761 -10.630 11.692 1.00 95.88 172 LEU A CA 1
ATOM 1373 C C . LEU A 1 172 ? -1.129 -9.387 12.513 1.00 95.88 172 LEU A C 1
ATOM 1375 O O . LEU A 1 172 ? -1.98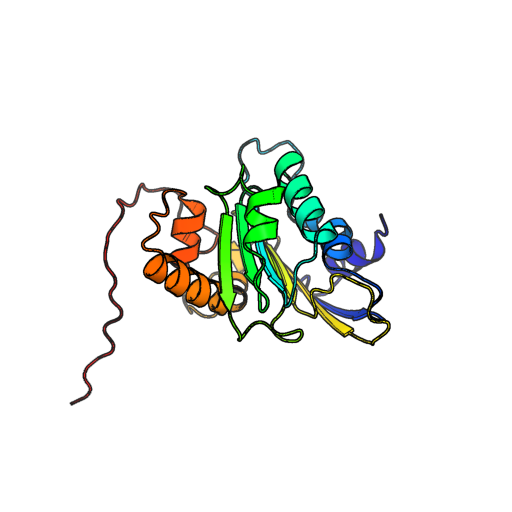4 -9.471 13.397 1.00 95.88 172 LEU A O 1
ATOM 1379 N N . ASN A 1 173 ? -0.541 -8.236 12.181 1.00 95.69 173 ASN A N 1
ATOM 1380 C CA . ASN A 1 173 ? -0.799 -6.970 12.869 1.00 95.69 173 ASN A CA 1
ATOM 1381 C C . ASN A 1 173 ? -2.278 -6.562 12.771 1.00 95.69 173 ASN A C 1
ATOM 1383 O O . ASN A 1 173 ? -2.900 -6.202 13.771 1.00 95.69 173 ASN A O 1
ATOM 1387 N N . GLN A 1 174 ? -2.873 -6.673 11.582 1.00 96.81 174 GLN A N 1
ATOM 1388 C CA . GLN A 1 174 ? -4.273 -6.313 11.356 1.00 96.81 174 GLN A CA 1
ATOM 1389 C C . GLN A 1 174 ? -5.233 -7.281 12.057 1.00 96.81 174 GLN A C 1
ATOM 1391 O O . GLN A 1 174 ? -6.224 -6.836 12.631 1.00 96.81 174 GLN A O 1
ATOM 1396 N N . ARG A 1 175 ? -4.937 -8.590 12.089 1.00 96.75 175 ARG A N 1
ATOM 1397 C CA . ARG A 1 175 ? -5.722 -9.563 12.876 1.00 96.75 175 ARG A CA 1
ATOM 1398 C C . ARG A 1 175 ? -5.738 -9.201 14.355 1.00 96.75 175 ARG A C 1
ATOM 1400 O O . ARG A 1 175 ? -6.807 -9.148 14.955 1.00 96.75 175 ARG A O 1
ATOM 1407 N N . GLN A 1 176 ? -4.565 -8.936 14.929 1.00 95.69 176 GLN A N 1
ATOM 1408 C CA . GLN A 1 176 ? -4.446 -8.567 16.340 1.00 95.69 176 GLN A CA 1
ATOM 1409 C C . GLN A 1 176 ? -5.243 -7.297 16.651 1.00 95.69 176 GLN A C 1
ATOM 1411 O O . GLN A 1 176 ? -5.984 -7.267 17.633 1.00 95.69 176 GLN A O 1
ATOM 1416 N N . GLN A 1 177 ? -5.147 -6.280 15.790 1.00 95.19 177 GLN A N 1
ATOM 1417 C CA . GLN A 1 177 ? -5.880 -5.028 15.963 1.00 95.19 177 GLN A CA 1
ATOM 1418 C C . GLN A 1 177 ? -7.400 -5.225 15.844 1.00 95.19 177 GLN A C 1
ATOM 1420 O O . GLN A 1 177 ? -8.143 -4.765 16.705 1.00 95.19 177 GLN A O 1
ATOM 1425 N N . VAL A 1 178 ? -7.876 -5.971 14.842 1.00 94.94 178 VAL A N 1
ATOM 1426 C CA . VAL A 1 178 ? -9.310 -6.264 14.659 1.00 94.94 178 VAL A CA 1
ATOM 1427 C C . VAL A 1 178 ? -9.893 -7.018 15.857 1.00 94.94 178 VAL A C 1
ATOM 1429 O O . VAL A 1 178 ? -10.986 -6.682 16.315 1.00 94.94 178 VAL A O 1
ATOM 1432 N N . ILE A 1 179 ? -9.158 -8.001 16.390 1.00 95.19 179 ILE A N 1
ATOM 1433 C CA . ILE A 1 179 ? -9.556 -8.748 17.593 1.00 95.19 179 ILE A CA 1
ATOM 1434 C C . ILE A 1 179 ? -9.628 -7.811 18.802 1.00 95.19 179 ILE A C 1
ATOM 1436 O O . ILE A 1 179 ? -10.620 -7.823 19.532 1.00 95.19 179 ILE A O 1
ATOM 1440 N N . LYS A 1 180 ? -8.599 -6.980 18.998 1.00 94.50 180 LYS A N 1
ATOM 1441 C CA . LYS A 1 180 ? -8.526 -6.013 20.099 1.00 94.50 180 LYS A CA 1
ATOM 1442 C C . LYS A 1 180 ? -9.695 -5.027 20.071 1.00 94.50 180 LYS A C 1
ATOM 1444 O O . LYS A 1 180 ? -10.305 -4.781 21.109 1.00 94.50 180 LYS A O 1
ATOM 1449 N N . ASP A 1 181 ? -10.031 -4.519 18.891 1.00 92.94 181 ASP A N 1
ATOM 1450 C CA . ASP A 1 181 ? -11.098 -3.532 18.703 1.00 92.94 181 ASP A CA 1
ATOM 1451 C C . ASP A 1 181 ? -12.495 -4.164 18.639 1.00 92.94 181 ASP A C 1
ATOM 1453 O O . ASP A 1 181 ? -13.491 -3.445 18.564 1.00 92.94 181 ASP A O 1
ATOM 1457 N N . LYS A 1 182 ? -12.588 -5.505 18.642 1.00 93.69 182 LYS A N 1
ATOM 1458 C CA . LYS A 1 182 ? -13.829 -6.262 18.394 1.00 93.69 182 LYS A CA 1
ATOM 1459 C C . LYS A 1 182 ? -14.545 -5.782 17.125 1.00 93.69 182 LYS A C 1
ATOM 1461 O O . LYS A 1 182 ? -15.773 -5.708 17.069 1.00 93.69 182 LYS A O 1
ATOM 1466 N N . ARG A 1 183 ? -13.762 -5.413 16.108 1.00 92.31 183 ARG A N 1
ATOM 1467 C CA . ARG A 1 183 ? -14.262 -4.821 14.867 1.00 92.31 183 ARG A CA 1
ATOM 1468 C C . ARG A 1 183 ? -14.853 -5.905 13.970 1.00 92.31 183 ARG A C 1
ATOM 1470 O O . ARG A 1 183 ? -14.190 -6.885 13.648 1.00 92.31 183 ARG A O 1
ATOM 1477 N N . GLU A 1 184 ? -16.069 -5.685 13.482 1.00 91.06 184 GLU A N 1
ATOM 1478 C CA . GLU A 1 184 ? -16.645 -6.510 12.419 1.00 91.06 184 GLU A CA 1
ATOM 1479 C C . GLU A 1 184 ? -16.132 -6.030 11.049 1.00 91.06 184 GLU A C 1
ATOM 1481 O O . GLU A 1 184 ? -16.288 -4.861 10.686 1.00 91.06 184 GLU A O 1
ATOM 1486 N N . VAL A 1 185 ? -15.506 -6.924 10.278 1.00 93.06 185 VAL A N 1
ATOM 1487 C CA . VAL A 1 185 ? -14.981 -6.622 8.935 1.00 93.06 185 VAL A CA 1
ATOM 1488 C C . VAL A 1 185 ? -15.900 -7.242 7.886 1.00 93.06 185 VAL A C 1
ATOM 1490 O O . VAL A 1 185 ? -15.792 -8.426 7.574 1.00 93.06 185 VAL A O 1
ATOM 1493 N N . LYS A 1 186 ? -16.821 -6.424 7.363 1.00 91.56 186 LYS A N 1
ATOM 1494 C CA . LYS A 1 186 ? -17.829 -6.835 6.369 1.00 91.56 186 LYS A CA 1
ATOM 1495 C C . LYS A 1 186 ? -17.293 -6.861 4.942 1.00 91.56 186 LYS A C 1
ATOM 1497 O O . LYS A 1 186 ? -17.797 -7.623 4.121 1.00 91.56 186 LYS A O 1
ATOM 1502 N N . ASP A 1 187 ? -16.285 -6.040 4.645 1.00 93.88 187 ASP A N 1
ATOM 1503 C CA . ASP A 1 187 ? -15.704 -6.005 3.310 1.00 93.88 187 ASP A CA 1
ATOM 1504 C C . ASP A 1 187 ? -15.009 -7.331 2.971 1.00 93.88 187 ASP A C 1
ATOM 1506 O O . ASP A 1 187 ? -14.210 -7.879 3.739 1.00 93.88 187 ASP A O 1
ATOM 1510 N N . ARG A 1 188 ? -15.316 -7.852 1.783 1.00 92.12 188 ARG A N 1
ATOM 1511 C CA . ARG A 1 188 ? -14.867 -9.172 1.341 1.00 92.12 188 ARG A CA 1
ATOM 1512 C C . ARG A 1 188 ? -13.369 -9.208 1.049 1.00 92.12 188 ARG A C 1
ATOM 1514 O O . ARG A 1 188 ? -12.735 -10.235 1.295 1.00 92.12 188 ARG A O 1
ATOM 1521 N N . LEU A 1 189 ? -12.801 -8.131 0.511 1.00 91.81 189 LEU A N 1
ATOM 1522 C CA . LEU A 1 189 ? -11.379 -8.065 0.168 1.00 91.81 189 LEU A CA 1
ATOM 1523 C C . LEU A 1 189 ? -10.530 -7.921 1.429 1.00 91.81 189 LEU A C 1
ATOM 1525 O O . LEU A 1 189 ? -9.542 -8.641 1.578 1.00 91.81 189 LEU A O 1
ATOM 1529 N N . LEU A 1 190 ? -10.964 -7.094 2.379 1.00 95.31 190 LEU A N 1
ATOM 1530 C CA . LEU A 1 190 ? -10.335 -6.993 3.695 1.00 95.31 190 LEU A CA 1
ATOM 1531 C C . LEU A 1 190 ? -10.465 -8.301 4.486 1.00 95.31 190 LEU A C 1
ATOM 1533 O O . LEU A 1 190 ? -9.500 -8.739 5.109 1.00 95.31 190 LEU A O 1
ATOM 1537 N N . SER A 1 191 ? -11.611 -8.984 4.411 1.00 94.81 191 SER A N 1
ATOM 1538 C CA . SER A 1 191 ? -11.786 -10.314 5.015 1.00 94.81 191 SER A CA 1
ATOM 1539 C C . SER A 1 191 ? -10.835 -11.353 4.405 1.00 94.81 191 SER A C 1
ATOM 1541 O O . SER A 1 191 ? -10.178 -12.104 5.129 1.00 94.81 191 SER A O 1
ATOM 1543 N N . ARG A 1 192 ? -10.683 -11.369 3.072 1.00 93.00 192 ARG A N 1
ATOM 1544 C CA . ARG A 1 192 ? -9.696 -12.215 2.372 1.00 93.00 192 ARG A CA 1
ATOM 1545 C C . ARG A 1 192 ? -8.265 -11.896 2.800 1.00 93.00 192 ARG A C 1
ATOM 1547 O O . ARG A 1 192 ? -7.504 -12.823 3.074 1.00 93.00 192 ARG A O 1
ATOM 1554 N N . PHE A 1 193 ? -7.923 -10.612 2.912 1.00 95.00 193 PHE A N 1
ATOM 1555 C CA . PHE A 1 193 ? -6.620 -10.171 3.403 1.00 95.00 193 PHE A CA 1
ATOM 1556 C C . PHE A 1 193 ? -6.353 -10.698 4.814 1.00 95.00 193 PHE A C 1
ATOM 1558 O O . PHE A 1 193 ? -5.334 -11.346 5.049 1.00 95.00 193 PHE A O 1
ATOM 1565 N N . LEU A 1 194 ? -7.310 -10.527 5.732 1.00 95.62 194 LEU A N 1
ATOM 1566 C CA . LEU A 1 194 ? -7.215 -11.073 7.084 1.00 95.62 194 LEU A CA 1
ATOM 1567 C C . LEU A 1 194 ? -7.099 -12.595 7.074 1.00 95.62 194 LEU A C 1
ATOM 1569 O O . LEU A 1 194 ? -6.437 -13.137 7.939 1.00 95.62 194 LEU A O 1
ATOM 1573 N N . LYS A 1 195 ? -7.648 -13.318 6.099 1.00 92.94 195 LYS A N 1
ATOM 1574 C CA . LYS A 1 195 ? -7.463 -14.777 5.957 1.00 92.94 195 LYS A CA 1
ATOM 1575 C C . LYS A 1 195 ? -6.143 -15.181 5.281 1.00 92.94 195 LYS A C 1
ATOM 1577 O O . LYS A 1 195 ? -5.916 -16.369 5.083 1.00 92.94 195 LYS A O 1
ATOM 1582 N N . ALA A 1 196 ? -5.265 -14.228 4.953 1.00 91.44 196 ALA A N 1
ATOM 1583 C CA . ALA A 1 196 ? -4.062 -14.438 4.137 1.00 91.44 196 ALA A CA 1
ATOM 1584 C C . ALA A 1 196 ? -4.358 -15.096 2.772 1.00 91.44 196 ALA A C 1
ATOM 1586 O O . ALA A 1 196 ? -3.527 -15.826 2.222 1.00 91.44 196 ALA A O 1
ATOM 1587 N N . SER A 1 197 ? -5.552 -14.839 2.233 1.00 89.94 197 SER A N 1
ATOM 1588 C CA . SER A 1 197 ? -6.009 -15.325 0.935 1.00 89.94 197 SER A CA 1
ATOM 1589 C C . SER A 1 197 ? -5.722 -14.257 -0.114 1.00 89.94 197 SER A C 1
ATOM 1591 O O . SER A 1 197 ? -6.504 -13.322 -0.286 1.00 89.94 197 SER A O 1
ATOM 1593 N N . PHE A 1 198 ? -4.594 -14.388 -0.808 1.00 88.44 198 PHE A N 1
ATOM 1594 C CA . PHE A 1 198 ? -4.147 -13.438 -1.827 1.00 88.44 198 PHE A CA 1
ATOM 1595 C C . PHE A 1 198 ? -4.484 -13.916 -3.243 1.00 88.44 198 PHE A C 1
ATOM 1597 O O . PHE A 1 198 ? -4.691 -15.111 -3.445 1.00 88.44 198 PHE A O 1
ATOM 1604 N N . PRO A 1 199 ? -4.543 -12.999 -4.222 1.00 84.88 199 PRO A N 1
ATOM 1605 C CA . PRO A 1 199 ? -4.763 -13.357 -5.614 1.00 84.88 199 PRO A CA 1
ATOM 1606 C C . PRO A 1 199 ? -3.710 -14.319 -6.215 1.00 84.88 199 PRO A C 1
ATOM 1608 O O . PRO A 1 199 ? -2.578 -14.376 -5.715 1.00 84.88 199 PRO A O 1
ATOM 1611 N N . PRO A 1 200 ? -4.047 -14.998 -7.333 1.00 76.75 200 PRO A N 1
ATOM 1612 C CA . PRO A 1 200 ? -5.383 -15.056 -7.924 1.00 76.75 200 PRO A CA 1
ATOM 1613 C C . PRO A 1 200 ? -6.345 -15.771 -6.978 1.00 76.75 200 PRO A C 1
ATOM 1615 O O . PRO A 1 200 ? -6.003 -16.763 -6.342 1.00 76.75 200 PRO A O 1
ATOM 1618 N N . TYR A 1 201 ? -7.537 -15.204 -6.832 1.00 79.06 201 TYR A N 1
ATOM 1619 C CA . TYR A 1 201 ? -8.563 -15.822 -6.011 1.00 79.06 201 TYR A CA 1
ATOM 1620 C C . TYR A 1 201 ? -9.132 -17.001 -6.783 1.00 79.06 201 TYR A C 1
ATOM 1622 O O . TYR A 1 201 ? -9.429 -16.841 -7.970 1.00 79.06 201 TYR A O 1
ATOM 1630 N N . ASP A 1 202 ? -9.311 -18.137 -6.111 1.00 65.88 202 ASP A N 1
ATOM 1631 C CA . ASP A 1 202 ? -10.179 -19.192 -6.620 1.00 65.88 202 ASP A CA 1
ATOM 1632 C C . ASP A 1 202 ? -11.502 -18.521 -6.994 1.00 65.88 202 ASP A C 1
ATOM 1634 O O . ASP A 1 202 ? -12.101 -17.831 -6.157 1.00 65.88 202 ASP A O 1
ATOM 1638 N N . ASP A 1 203 ? -11.873 -18.601 -8.276 1.00 55.25 203 ASP A N 1
ATOM 1639 C CA . ASP A 1 203 ? -13.056 -17.923 -8.794 1.00 55.25 203 ASP A CA 1
ATOM 1640 C C . ASP A 1 203 ? -14.240 -18.187 -7.869 1.00 55.25 203 ASP A C 1
ATOM 1642 O O . ASP A 1 203 ? -14.390 -19.297 -7.359 1.00 55.25 203 ASP A O 1
ATOM 1646 N N . ASP A 1 204 ? -15.033 -17.135 -7.656 1.00 46.16 204 ASP A N 1
ATOM 1647 C CA . ASP A 1 204 ? -16.143 -17.004 -6.715 1.00 46.16 204 ASP A CA 1
ATOM 1648 C C . ASP A 1 204 ? -17.190 -18.134 -6.815 1.00 46.16 204 ASP A C 1
ATOM 1650 O O . ASP A 1 204 ? -18.352 -17.908 -7.138 1.00 46.16 204 ASP A O 1
ATOM 1654 N N . LYS A 1 205 ? -16.832 -19.361 -6.445 1.00 43.03 205 LYS A N 1
ATOM 1655 C CA . LYS A 1 205 ? -17.766 -20.224 -5.745 1.00 43.03 205 LYS A CA 1
ATOM 1656 C C . LYS A 1 205 ? -17.963 -19.516 -4.424 1.00 43.03 205 LYS A C 1
ATOM 1658 O O . LYS A 1 205 ? -17.006 -19.362 -3.667 1.00 43.03 205 LYS A O 1
ATOM 1663 N N . GLU A 1 206 ? -19.161 -18.987 -4.223 1.00 39.38 206 GLU A N 1
ATOM 1664 C CA . GLU A 1 206 ? -19.662 -18.480 -2.954 1.00 39.38 206 GLU A CA 1
ATOM 1665 C C . GLU A 1 206 ? -19.315 -19.488 -1.856 1.00 39.38 206 GLU A C 1
ATOM 1667 O O . GLU A 1 206 ? -20.053 -20.429 -1.583 1.00 39.38 206 GLU A O 1
ATOM 1672 N N . GLN A 1 207 ? -18.129 -19.356 -1.270 1.00 39.28 207 GLN A N 1
ATOM 1673 C CA . GLN A 1 207 ? -17.788 -20.109 -0.088 1.00 39.28 207 GLN A CA 1
ATOM 1674 C C . GLN A 1 207 ? -18.508 -19.378 1.038 1.00 39.28 207 GLN A C 1
ATOM 1676 O O . GLN A 1 207 ? -18.182 -18.209 1.293 1.00 39.28 207 GLN A O 1
ATOM 1681 N N . PRO A 1 208 ? -19.509 -20.007 1.683 1.00 37.69 208 PRO A N 1
ATOM 1682 C CA . PRO A 1 208 ? -20.095 -19.432 2.877 1.00 37.69 208 PRO A CA 1
ATOM 1683 C C . PRO A 1 208 ? -18.963 -19.157 3.864 1.00 37.69 208 PRO A C 1
ATOM 1685 O O . PRO A 1 208 ? -17.968 -19.886 3.893 1.00 37.69 208 PRO A O 1
ATOM 1688 N N . LEU A 1 209 ? -19.097 -18.072 4.627 1.00 41.56 209 LEU A N 1
ATOM 1689 C CA . LEU A 1 209 ? -18.194 -17.688 5.709 1.00 41.56 209 LEU A CA 1
ATOM 1690 C C . LEU A 1 209 ? -18.052 -18.859 6.694 1.00 41.56 209 LEU A C 1
ATOM 1692 O O . LEU A 1 209 ? -18.759 -18.945 7.691 1.00 41.56 209 LEU A O 1
ATOM 1696 N N . SER A 1 210 ? -17.143 -19.783 6.399 1.00 37.34 210 SER A N 1
ATOM 1697 C CA . SER A 1 210 ? -16.751 -20.839 7.311 1.00 37.34 210 SER A CA 1
ATOM 1698 C C . SER A 1 210 ? -15.873 -20.179 8.365 1.00 37.34 210 SER A C 1
ATOM 1700 O O . SER A 1 210 ? -14.748 -19.747 8.096 1.00 37.34 210 SER A O 1
ATOM 1702 N N . HIS A 1 211 ? -16.451 -20.008 9.552 1.00 45.31 211 HIS A N 1
ATOM 1703 C CA . HIS A 1 211 ? -15.697 -19.865 10.783 1.00 45.31 211 HIS A CA 1
ATOM 1704 C C . HIS A 1 211 ? -15.012 -21.204 11.050 1.00 45.31 211 HIS A C 1
ATOM 1706 O O . HIS A 1 211 ? -15.662 -22.180 11.413 1.00 45.31 211 HIS A O 1
ATOM 1712 N N . GLY A 1 212 ? -13.707 -21.242 10.824 1.00 37.03 212 GLY A N 1
ATOM 1713 C CA . GLY A 1 212 ? -12.867 -22.398 11.088 1.00 37.03 212 GLY A CA 1
ATOM 1714 C C . GLY A 1 212 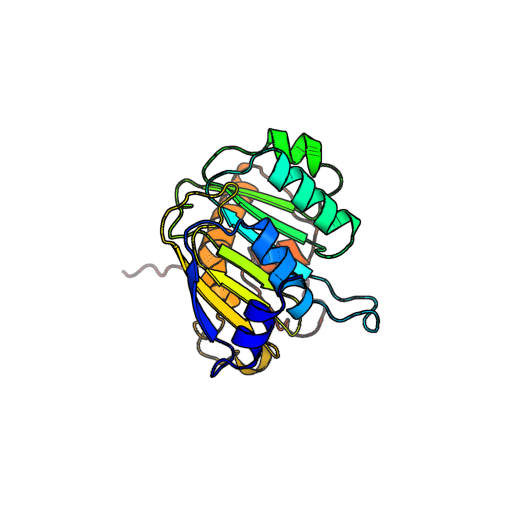? -11.434 -21.932 11.266 1.00 37.03 212 GLY A C 1
ATOM 1715 O O . GLY A 1 212 ? -10.616 -22.085 10.364 1.00 37.03 212 GLY A O 1
ATOM 1716 N N . ASP A 1 213 ? -11.147 -21.310 12.409 1.00 40.09 213 ASP A N 1
ATOM 1717 C CA . ASP A 1 213 ? -9.774 -21.221 12.897 1.00 40.09 213 ASP A CA 1
ATOM 1718 C C . ASP A 1 213 ? -9.333 -22.642 13.263 1.00 40.09 213 ASP A C 1
ATOM 1720 O O . ASP A 1 213 ? -9.646 -23.155 14.333 1.00 40.09 213 ASP A O 1
ATOM 1724 N N . HIS A 1 214 ? -8.612 -23.290 12.353 1.00 38.06 214 HIS A N 1
ATOM 1725 C CA . HIS A 1 214 ? -7.834 -24.482 12.662 1.00 38.06 214 HIS A CA 1
ATOM 1726 C C . HIS A 1 214 ? -6.356 -24.160 12.466 1.00 38.06 214 HIS A C 1
ATOM 1728 O O . HIS A 1 214 ? -5.738 -24.509 11.464 1.00 38.06 214 HIS A O 1
ATOM 1734 N N . HIS A 1 215 ? -5.785 -23.482 13.458 1.00 41.12 215 HIS A N 1
ATOM 1735 C CA . HIS A 1 215 ? -4.385 -23.692 13.796 1.00 41.12 215 HIS A CA 1
ATOM 1736 C C . HIS A 1 215 ? -4.346 -24.675 14.965 1.00 41.12 215 HIS A C 1
ATOM 1738 O O . HIS A 1 215 ? -4.313 -24.285 16.127 1.00 41.12 215 HIS A O 1
ATOM 1744 N N . ASP A 1 216 ? -4.407 -25.961 14.623 1.00 37.94 216 ASP A N 1
ATOM 1745 C CA . ASP A 1 216 ? -4.045 -27.052 15.518 1.00 37.94 216 ASP A CA 1
ATOM 1746 C C . ASP A 1 216 ? -2.512 -27.082 15.598 1.00 37.94 216 ASP A C 1
ATOM 1748 O O . ASP A 1 21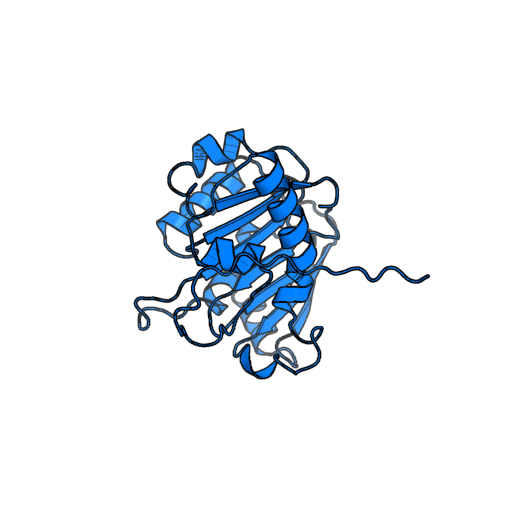6 ? -1.824 -27.595 14.713 1.00 37.94 216 ASP A O 1
ATOM 1752 N N . PHE A 1 217 ? -1.957 -26.411 16.606 1.00 39.94 217 PHE A N 1
ATOM 1753 C CA . PHE A 1 217 ? -0.574 -26.643 16.998 1.00 39.94 217 PHE A CA 1
ATOM 1754 C C . PHE A 1 217 ? -0.578 -27.908 17.841 1.00 39.94 217 PHE A C 1
ATOM 1756 O O . PHE A 1 217 ? -0.889 -27.862 19.030 1.00 39.94 217 PHE A O 1
ATOM 1763 N N . GLY A 1 218 ? -0.276 -29.025 17.178 1.00 35.31 218 GLY A N 1
ATOM 1764 C CA . GLY A 1 218 ? -0.250 -30.344 17.783 1.00 35.31 218 GLY A CA 1
ATOM 1765 C C . GLY A 1 218 ? 0.412 -30.334 19.158 1.00 35.31 218 GLY A C 1
ATOM 1766 O O . GLY A 1 218 ? 1.541 -29.870 19.330 1.00 35.31 218 GLY A O 1
ATOM 1767 N N . GLN A 1 219 ? -0.309 -30.886 20.130 1.00 36.44 219 GLN A N 1
ATOM 1768 C CA . GLN A 1 219 ? 0.288 -31.413 21.344 1.00 36.44 219 GLN A CA 1
ATOM 1769 C C . GLN A 1 219 ? 1.261 -32.521 20.926 1.00 36.44 219 GLN A C 1
ATOM 1771 O O . GLN A 1 219 ? 0.846 -33.629 20.593 1.00 36.44 219 GLN A O 1
ATOM 1776 N N . MET A 1 220 ? 2.557 -32.215 20.904 1.00 36.69 220 MET A N 1
ATOM 1777 C CA . MET A 1 220 ? 3.568 -33.259 21.022 1.00 36.69 220 MET A CA 1
ATOM 1778 C C . MET A 1 220 ? 3.607 -33.670 22.493 1.00 36.69 220 MET A C 1
ATOM 1780 O O . MET A 1 220 ? 4.056 -32.897 23.342 1.00 36.69 220 MET A O 1
ATOM 1784 N N . GLY A 1 221 ? 3.040 -34.845 22.770 1.00 35.03 221 GLY A N 1
ATOM 1785 C CA . GLY A 1 221 ? 3.359 -35.633 23.959 1.00 35.03 221 GLY A CA 1
ATOM 1786 C C . GLY A 1 221 ? 4.716 -36.310 23.840 1.00 35.03 221 GLY A C 1
ATOM 1787 O O . GLY A 1 221 ? 5.257 -36.366 22.711 1.00 35.03 221 GLY A O 1
#